Protein AF-A0A817KLZ3-F1 (afdb_monomer)

Solvent-accessible surface area (backbone atoms only — not comparable to full-atom values): 18890 Å² total; per-residue (Å²): 121,74,71,63,57,56,55,53,55,51,52,54,53,52,57,59,61,71,66,66,71,79,71,68,64,66,63,50,56,53,53,50,53,49,49,66,61,46,49,59,57,51,50,49,52,52,48,48,54,54,50,52,52,49,50,52,51,51,53,51,54,47,51,54,50,50,53,50,49,53,51,50,52,53,42,48,52,49,48,49,55,48,52,51,54,46,48,53,51,72,66,37,94,82,58,49,69,81,41,57,79,68,48,51,64,49,39,56,49,51,38,58,43,31,64,69,42,54,38,70,60,37,47,51,52,51,50,51,39,41,75,73,48,30,62,41,90,87,54,63,73,72,53,41,60,74,63,83,88,41,54,66,73,76,50,69,83,70,80,86,78,81,54,69,48,72,57,95,90,37,83,43,68,51,68,70,62,44,54,53,50,53,51,47,44,42,45,66,64,40,48,49,50,52,52,50,47,50,51,51,49,48,50,50,52,51,52,52,54,52,52,61,70,68,61,70,80,79,82,73,54,78,67,60,60,53,54,55,52,52,55,52,45,52,51,51,40,53,51,50,44,50,51,51,48,52,68,25,45,49,60,33,45,50,50,54,50,49,54,56,49,41,65,72,74,44,88,78,71,53,73,69,56,54,52,51,52,53,52,52,51,52,53,28,50,50,39,43,57,50,52,79,55,38,58,60,55,49,36,52,72,70,27,67,64,55,40,49,52,50,52,49,50,54,50,48,54,52,53,55,56,54,54,52,55,55,54,53,54,61,56,59,77,73,108

Sequence (335 aa):
MSNAIITDIATEVASSLAAIKPSKLVRRTVWIKLILAVVPSIAFGVFTVVFTLQQNAFAAVAREQDQYQASEQRKQAIFDNCIDVISEILLSPNFNRSNVDHLQPIQVKVITALRRLDSPHKRDIIFYLYANKLIRGDFPLEFRLDLRGADLSEVEFMKSIIFIRINNGQCKQFGLYYILYYTYMLVFVCLIPLILMSIFGYLTYYNMRKLHMRIQPRDLDRNKRNIRKRDQELLRMVLGDVFVNLL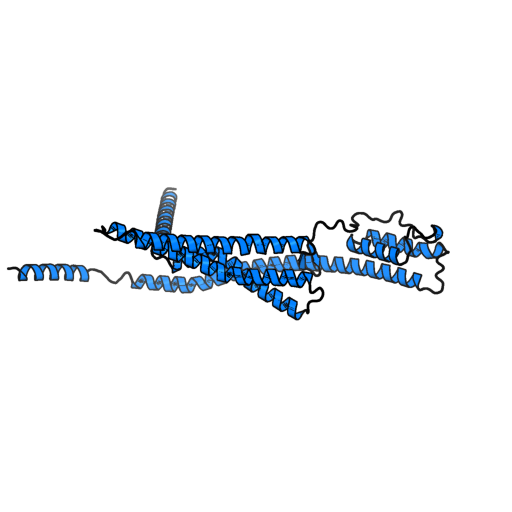TLFPYSFVILETAITTYISMNKSIDHIRIENFITVITSFLYLSNFAAPFYIFFTISKSFRKDFIEFIQHIRHALTTVNEGTIATQTRR

Nearest PDB structures (foldseek):
  7ajf-assembly1_a  TM=3.502E-01  e=5.053E+00  Bos taurus

Mean predicted aligned error: 13.98 Å

Structure (mmCIF, N/CA/C/O backbone):
data_AF-A0A817KLZ3-F1
#
_entry.id   AF-A0A817KLZ3-F1
#
loop_
_atom_site.group_PDB
_atom_site.id
_atom_site.type_symbol
_atom_site.label_atom_id
_atom_site.label_alt_id
_atom_site.label_comp_id
_atom_site.label_asym_id
_atom_site.label_entity_id
_atom_site.label_seq_id
_atom_site.pdbx_PDB_ins_code
_atom_site.Cartn_x
_atom_site.Cartn_y
_atom_site.Cartn_z
_atom_site.occupancy
_atom_site.B_iso_or_equiv
_atom_site.auth_seq_id
_atom_site.auth_comp_id
_atom_site.auth_asym_id
_atom_site.auth_atom_id
_atom_site.pdbx_PDB_model_num
ATOM 1 N N . MET A 1 1 ? -35.044 -10.218 76.944 1.00 53.06 1 MET A N 1
ATOM 2 C CA . MET A 1 1 ? -35.702 -10.824 75.763 1.00 53.06 1 MET A CA 1
ATOM 3 C C . MET A 1 1 ? -35.054 -10.465 74.421 1.00 53.06 1 MET A C 1
ATOM 5 O O . MET A 1 1 ? -35.087 -11.308 73.543 1.00 53.06 1 MET A O 1
ATOM 9 N N . SER A 1 2 ? -34.398 -9.305 74.251 1.00 50.84 2 SER A N 1
ATOM 10 C CA . SER A 1 2 ? -33.771 -8.924 72.963 1.00 50.84 2 SER A CA 1
ATOM 11 C C . SER A 1 2 ? -32.526 -9.750 72.569 1.00 50.84 2 SER A C 1
ATOM 13 O O . SER A 1 2 ? -32.316 -10.043 71.397 1.00 50.84 2 SER A O 1
ATOM 15 N N . ASN A 1 3 ? -31.728 -10.211 73.540 1.00 51.16 3 ASN A N 1
ATOM 16 C CA . ASN A 1 3 ? -30.473 -10.922 73.242 1.00 51.16 3 ASN A CA 1
ATOM 17 C C . ASN A 1 3 ? -30.663 -12.371 72.760 1.00 51.16 3 ASN A C 1
ATOM 19 O O . ASN A 1 3 ? -29.757 -12.906 72.135 1.00 51.16 3 ASN A O 1
ATOM 23 N N . ALA A 1 4 ? -31.825 -12.985 73.007 1.00 59.25 4 ALA A N 1
ATOM 24 C CA . ALA A 1 4 ? -32.096 -14.367 72.600 1.00 59.25 4 ALA A CA 1
ATOM 25 C C . ALA A 1 4 ? -32.451 -14.486 71.106 1.00 59.25 4 ALA A C 1
ATOM 27 O O . ALA A 1 4 ? -32.129 -15.483 70.470 1.00 59.25 4 ALA A O 1
ATOM 28 N N . ILE A 1 5 ? -33.057 -13.445 70.525 1.00 66.50 5 ILE A N 1
ATOM 29 C CA . ILE A 1 5 ? -33.449 -13.424 69.105 1.00 66.50 5 ILE A CA 1
ATOM 30 C C . ILE A 1 5 ? -32.222 -13.188 68.207 1.00 66.50 5 ILE A C 1
ATOM 32 O O . ILE A 1 5 ? -32.124 -13.743 67.117 1.00 66.50 5 ILE A O 1
ATOM 36 N N . ILE A 1 6 ? -31.241 -12.412 68.680 1.00 65.56 6 ILE A N 1
ATOM 37 C CA . ILE A 1 6 ? -30.006 -12.142 67.926 1.00 65.56 6 ILE A CA 1
ATOM 38 C C . ILE A 1 6 ? -29.116 -13.391 67.862 1.00 65.56 6 ILE A C 1
ATOM 40 O O . ILE A 1 6 ? -28.491 -13.642 66.832 1.00 65.56 6 ILE A O 1
ATOM 44 N N . THR A 1 7 ? -29.081 -14.197 68.928 1.00 72.62 7 THR A N 1
ATOM 45 C CA . THR A 1 7 ? -28.315 -15.449 68.933 1.00 72.62 7 THR A CA 1
ATOM 46 C C . THR A 1 7 ? -28.897 -16.499 67.993 1.00 72.62 7 THR A C 1
ATOM 48 O O . THR A 1 7 ? -28.119 -17.215 67.374 1.00 72.62 7 THR A O 1
ATOM 51 N N . ASP A 1 8 ? -30.221 -16.539 67.826 1.00 74.38 8 ASP A N 1
ATOM 52 C CA . ASP A 1 8 ? -30.897 -17.538 66.986 1.00 74.38 8 ASP A CA 1
ATOM 53 C C . ASP A 1 8 ? -30.772 -17.222 65.482 1.00 74.38 8 ASP A C 1
ATOM 55 O O . ASP A 1 8 ? -30.526 -18.095 64.653 1.00 74.38 8 ASP A O 1
ATOM 59 N N . ILE A 1 9 ? -30.804 -15.935 65.117 1.00 72.31 9 ILE A N 1
ATOM 60 C CA . ILE A 1 9 ? -30.558 -15.509 63.729 1.00 72.31 9 ILE A CA 1
ATOM 61 C C . ILE A 1 9 ? -29.081 -15.719 63.348 1.00 72.31 9 ILE A C 1
ATOM 63 O O . ILE A 1 9 ? -28.766 -16.075 62.210 1.00 72.31 9 ILE A O 1
ATOM 67 N N . ALA A 1 10 ? -28.150 -15.528 64.289 1.00 72.69 10 ALA A N 1
ATOM 68 C CA . ALA A 1 10 ? -26.725 -15.732 64.037 1.00 72.69 10 ALA A CA 1
ATOM 69 C C . ALA A 1 10 ? -26.371 -17.214 63.815 1.00 72.69 10 ALA A C 1
ATOM 71 O O . ALA A 1 10 ? -25.539 -17.520 62.955 1.00 72.69 10 ALA A O 1
ATOM 72 N N . THR A 1 11 ? -27.008 -18.137 64.540 1.00 75.81 11 THR A N 1
ATOM 73 C CA . THR A 1 11 ? -26.807 -19.586 64.371 1.00 75.81 11 THR A CA 1
ATOM 74 C C . THR A 1 11 ? -27.425 -20.099 63.071 1.00 75.81 11 THR A C 1
ATOM 76 O O . THR A 1 11 ? -26.794 -20.899 62.373 1.00 75.81 11 THR A O 1
ATOM 79 N N . GLU A 1 12 ? -28.587 -19.583 62.667 1.00 75.88 12 GLU A N 1
ATOM 80 C CA . GLU A 1 12 ? -29.237 -19.970 61.410 1.00 75.88 12 GLU A CA 1
ATOM 81 C C . GLU A 1 12 ? -28.448 -19.483 60.178 1.00 75.88 12 GLU A C 1
ATOM 83 O O . GLU A 1 12 ? -28.205 -20.251 59.239 1.00 75.88 12 GLU A O 1
ATOM 88 N N . VAL A 1 13 ? -27.903 -18.260 60.220 1.00 70.81 13 VAL A N 1
ATOM 89 C CA . VAL A 1 13 ? -27.030 -17.725 59.158 1.00 70.81 13 VAL A CA 1
ATOM 90 C C . VAL A 1 13 ? -25.678 -18.452 59.106 1.00 70.81 13 VAL A C 1
ATOM 92 O O . VAL A 1 13 ? -25.182 -18.744 58.014 1.00 70.81 13 VAL A O 1
ATOM 95 N N . ALA A 1 14 ? -25.096 -18.815 60.255 1.00 71.88 14 ALA A N 1
ATOM 96 C CA . ALA A 1 14 ? -23.853 -19.590 60.302 1.00 71.88 14 ALA A CA 1
ATOM 97 C C . ALA A 1 14 ? -24.030 -21.012 59.735 1.00 71.88 14 ALA A C 1
ATOM 99 O O . ALA A 1 14 ? -23.170 -21.488 58.989 1.00 71.88 14 ALA A O 1
ATOM 100 N N . SER A 1 15 ? -25.169 -21.661 60.009 1.00 69.12 15 SER A N 1
ATOM 101 C CA . SER A 1 15 ? -25.493 -22.980 59.445 1.00 69.12 15 SER A CA 1
ATOM 102 C C . SER A 1 15 ? -25.722 -22.929 57.925 1.00 69.12 15 SER A C 1
ATOM 104 O O . SER A 1 15 ? -25.291 -23.824 57.195 1.00 69.12 15 SER A O 1
ATOM 106 N N . SER A 1 16 ? -26.288 -21.823 57.428 1.00 62.81 16 SER A N 1
ATOM 107 C CA . SER A 1 16 ? -26.545 -21.583 56.003 1.00 62.81 16 SER A CA 1
ATOM 108 C C . SER A 1 16 ? -25.260 -21.313 55.205 1.00 62.81 16 SER A C 1
ATOM 110 O O . SER A 1 16 ? -25.123 -21.755 54.063 1.00 62.81 16 SER A O 1
ATOM 112 N N . LEU A 1 17 ? -24.283 -20.624 55.806 1.00 56.06 17 LEU A N 1
ATOM 113 C CA . LEU A 1 17 ? -22.979 -20.343 55.189 1.00 56.06 17 LEU A CA 1
ATOM 114 C C . LEU A 1 17 ? -22.046 -21.565 55.178 1.00 56.06 17 LEU A C 1
ATOM 116 O O . LEU A 1 17 ? -21.258 -21.718 54.243 1.00 56.06 17 LEU A O 1
ATOM 120 N N . ALA A 1 18 ? -22.172 -22.475 56.149 1.00 59.59 18 ALA A N 1
ATOM 121 C CA . ALA A 1 18 ? -21.402 -23.722 56.195 1.00 59.59 18 ALA A CA 1
ATOM 122 C C . ALA A 1 18 ? -21.844 -24.764 55.140 1.00 59.59 18 ALA A C 1
ATOM 124 O O . ALA A 1 18 ? -21.082 -25.675 54.811 1.00 59.59 18 ALA A O 1
ATOM 125 N N . ALA A 1 19 ? -23.041 -24.618 54.555 1.00 51.72 19 ALA A N 1
ATOM 126 C CA . ALA A 1 19 ? -23.577 -25.525 53.535 1.00 51.72 19 ALA A CA 1
ATOM 127 C C . ALA A 1 19 ? -23.110 -25.216 52.092 1.00 51.72 19 ALA A C 1
ATOM 129 O O . ALA A 1 19 ? -23.395 -25.982 51.163 1.00 51.72 19 ALA A O 1
ATOM 130 N N . ILE A 1 20 ? -22.353 -24.132 51.867 1.00 49.56 20 ILE A N 1
ATOM 131 C CA . ILE A 1 20 ? -21.823 -23.786 50.538 1.00 49.56 20 ILE A CA 1
ATOM 132 C C . ILE A 1 20 ? -20.585 -24.649 50.246 1.00 49.56 20 ILE A C 1
ATOM 134 O O . ILE A 1 20 ? -19.439 -24.279 50.483 1.00 49.56 20 ILE A O 1
ATOM 138 N N . LYS A 1 21 ? -20.843 -25.851 49.719 1.00 45.56 21 LYS A N 1
ATOM 139 C CA . LYS A 1 21 ? -19.863 -26.898 49.386 1.00 45.56 21 LYS A CA 1
ATOM 140 C C . LYS A 1 21 ? -18.761 -26.366 48.431 1.00 45.56 21 LYS A C 1
ATOM 142 O O . LYS A 1 21 ? -19.050 -26.151 47.249 1.00 45.56 21 LYS A O 1
ATOM 147 N N . PRO A 1 22 ? -17.478 -26.258 48.841 1.00 50.09 22 PRO A N 1
ATOM 148 C CA . PRO A 1 22 ? -16.383 -25.684 48.032 1.00 50.09 22 PRO A CA 1
ATOM 149 C C . PRO A 1 22 ? -15.864 -26.604 46.900 1.00 50.09 22 PRO A C 1
ATOM 151 O O . PRO A 1 22 ? -14.750 -26.454 46.403 1.00 50.09 22 PRO A O 1
ATOM 154 N N . SER A 1 23 ? -16.666 -27.569 46.444 1.00 47.16 23 SER A N 1
ATOM 155 C CA . SER A 1 23 ? -16.213 -28.671 45.578 1.00 47.16 23 SER A CA 1
ATOM 156 C C . SER A 1 23 ? -16.269 -28.388 44.067 1.00 47.16 23 SER A C 1
ATOM 158 O O . SER A 1 23 ? -15.651 -29.113 43.289 1.00 47.16 23 SER A O 1
ATOM 160 N N . LYS A 1 24 ? -16.946 -27.319 43.613 1.00 48.16 24 LYS A N 1
ATOM 161 C CA . LYS A 1 24 ? -17.035 -26.977 42.173 1.00 48.16 24 LYS A CA 1
ATOM 162 C C . LYS A 1 24 ? -15.962 -25.992 41.681 1.00 48.16 24 LYS A C 1
ATOM 164 O O . LYS A 1 24 ? -15.776 -25.878 40.470 1.00 48.16 24 LYS A O 1
ATOM 169 N N . LEU A 1 25 ? -15.230 -25.322 42.581 1.00 46.91 25 LEU A N 1
ATOM 170 C CA . LEU A 1 25 ? -14.179 -24.360 42.204 1.00 46.91 25 LEU A CA 1
ATOM 171 C C . LEU A 1 25 ? -12.888 -25.057 41.738 1.00 46.91 25 LEU A C 1
ATOM 173 O O . LEU A 1 25 ? -12.275 -24.632 40.761 1.00 46.91 25 LEU A O 1
ATOM 177 N N . VAL A 1 26 ? -12.518 -26.171 42.378 1.00 50.38 26 VAL A N 1
ATOM 178 C CA . VAL A 1 26 ? -11.255 -26.884 42.102 1.00 50.38 26 VAL A CA 1
ATOM 179 C C . VAL A 1 26 ? -11.306 -27.680 40.790 1.00 50.38 26 VAL A C 1
ATOM 181 O O . VAL A 1 26 ? -10.301 -27.814 40.100 1.00 50.38 26 VAL A O 1
ATOM 184 N N . ARG A 1 27 ? -12.490 -28.144 40.362 1.00 47.47 27 ARG A N 1
ATOM 185 C CA . ARG A 1 27 ? -12.648 -28.865 39.083 1.00 47.47 27 ARG A CA 1
ATOM 186 C C . ARG A 1 27 ? -12.555 -27.934 37.858 1.00 47.47 27 ARG A C 1
ATOM 188 O O . ARG A 1 27 ? -12.219 -28.396 36.772 1.00 47.47 27 ARG A O 1
ATOM 195 N N . ARG A 1 28 ? -12.806 -26.623 38.009 1.00 49.50 28 ARG A N 1
ATOM 196 C CA . ARG A 1 28 ? -12.772 -25.641 36.902 1.00 49.50 28 ARG A CA 1
ATOM 197 C C . ARG A 1 28 ? -11.372 -25.100 36.605 1.00 49.50 28 ARG A C 1
ATOM 199 O O . ARG A 1 28 ? -11.067 -24.845 35.444 1.00 49.50 28 ARG A O 1
ATOM 206 N N . THR A 1 29 ? -10.500 -24.996 37.607 1.00 52.50 29 THR A N 1
ATOM 207 C CA . THR A 1 29 ? -9.082 -24.646 37.401 1.00 52.50 29 THR A CA 1
ATOM 208 C C . THR A 1 29 ? -8.324 -25.730 36.636 1.00 52.50 29 THR A C 1
ATOM 210 O O . THR A 1 29 ? -7.418 -25.401 35.875 1.00 52.50 29 THR A O 1
ATOM 213 N N . VAL A 1 30 ? -8.732 -26.999 36.754 1.00 61.91 30 VAL A N 1
ATOM 214 C CA . VAL A 1 30 ? -8.153 -28.110 35.978 1.00 61.91 30 VAL A CA 1
ATOM 215 C C . VAL A 1 30 ? -8.481 -27.986 34.486 1.00 61.91 30 VAL A C 1
ATOM 217 O O . VAL A 1 30 ? -7.575 -28.088 33.668 1.00 61.91 30 VAL A O 1
ATOM 220 N N . TRP A 1 31 ? -9.727 -27.670 34.113 1.00 58.41 31 TRP A N 1
ATOM 221 C CA . TRP A 1 31 ? -10.091 -27.467 32.701 1.00 58.41 31 TRP A CA 1
ATOM 222 C C . TRP A 1 31 ? -9.480 -26.202 32.100 1.00 58.41 31 TRP A C 1
ATOM 224 O O . TRP A 1 31 ? -9.108 -26.210 30.933 1.00 58.41 31 TRP A O 1
ATOM 234 N N . ILE A 1 32 ? -9.309 -25.139 32.892 1.00 61.22 32 ILE A N 1
ATOM 235 C CA . ILE A 1 32 ? -8.590 -23.941 32.440 1.00 61.22 32 ILE A CA 1
ATOM 236 C C . ILE A 1 32 ? -7.122 -24.276 32.172 1.00 61.22 32 ILE A C 1
ATOM 238 O O . ILE A 1 32 ? -6.615 -23.899 31.124 1.00 61.22 32 ILE A O 1
ATOM 242 N N . LYS A 1 33 ? -6.457 -25.036 33.054 1.00 65.38 33 LYS A N 1
ATOM 243 C CA . LYS A 1 33 ? -5.090 -25.525 32.807 1.00 65.38 33 LYS A CA 1
ATOM 244 C C . LYS A 1 33 ? -5.016 -26.426 31.570 1.00 65.38 33 LYS A C 1
ATOM 246 O O . LYS A 1 33 ? -4.062 -26.318 30.811 1.00 65.38 33 LYS A O 1
ATOM 251 N N . LEU A 1 34 ? -6.031 -27.262 31.340 1.00 71.62 34 LEU A N 1
ATOM 252 C CA . LEU A 1 34 ? -6.090 -28.160 30.185 1.00 71.62 34 LEU A CA 1
ATOM 253 C C . LEU A 1 34 ? -6.284 -27.386 28.871 1.00 71.62 34 LEU A C 1
ATOM 255 O O . LEU A 1 34 ? -5.562 -27.622 27.911 1.00 71.62 34 LEU A O 1
ATOM 259 N N . ILE A 1 35 ? -7.172 -26.389 28.844 1.00 63.78 35 ILE A N 1
ATOM 260 C CA . ILE A 1 35 ? -7.353 -25.504 27.682 1.00 63.78 35 ILE A CA 1
ATOM 261 C C . ILE A 1 35 ? -6.094 -24.658 27.454 1.00 63.78 35 ILE A C 1
ATOM 263 O O . ILE A 1 35 ? -5.637 -24.547 26.322 1.00 63.78 35 ILE A O 1
ATOM 267 N N . LEU A 1 36 ? -5.483 -24.118 28.513 1.00 71.75 36 LEU A N 1
ATOM 268 C CA . LEU A 1 36 ? -4.258 -23.321 28.408 1.00 71.75 36 LEU A CA 1
ATOM 269 C C . LEU A 1 36 ? -3.061 -24.145 27.897 1.00 71.75 36 LEU A C 1
ATOM 271 O O . LEU A 1 36 ? -2.178 -23.582 27.262 1.00 71.75 36 LEU A O 1
ATOM 275 N N . ALA A 1 37 ? -3.040 -25.462 28.130 1.00 73.44 37 ALA A N 1
ATOM 276 C CA . ALA A 1 37 ? -2.027 -26.370 27.588 1.00 73.44 37 ALA A CA 1
ATOM 277 C C . ALA A 1 37 ? -2.315 -26.800 26.135 1.00 73.44 37 ALA A C 1
ATOM 279 O O . ALA A 1 37 ? -1.393 -26.991 25.343 1.00 73.44 37 ALA A O 1
ATOM 280 N N . VAL A 1 38 ? -3.591 -26.930 25.761 1.00 75.38 38 VAL A N 1
ATOM 281 C CA . VAL A 1 38 ? -4.011 -27.397 24.428 1.00 75.38 38 VAL A CA 1
ATOM 282 C C . VAL A 1 38 ? -4.019 -26.266 23.392 1.00 75.38 38 VAL A C 1
ATOM 284 O O . VAL A 1 38 ? -3.660 -26.489 22.236 1.00 75.38 38 VAL A O 1
ATOM 287 N N . VAL A 1 39 ? -4.369 -25.039 23.791 1.00 71.75 39 VAL A N 1
ATOM 288 C CA . VAL A 1 39 ? -4.458 -23.878 22.888 1.00 71.75 39 VAL A CA 1
ATOM 289 C C . VAL A 1 39 ? -3.133 -23.567 22.178 1.00 71.75 39 VAL A C 1
ATOM 291 O O . VAL A 1 39 ? -3.181 -23.395 20.962 1.00 71.75 39 VAL A O 1
ATOM 294 N N . PRO A 1 40 ? -1.956 -23.556 22.838 1.00 70.69 40 PRO A N 1
ATOM 295 C CA . PRO A 1 40 ? -0.684 -23.344 22.148 1.00 70.69 40 PRO A CA 1
ATOM 296 C C . PRO A 1 40 ? -0.399 -24.412 21.090 1.00 70.69 40 PRO A C 1
ATOM 298 O O . PRO A 1 40 ? 0.068 -24.080 20.009 1.00 70.69 40 PRO A O 1
ATOM 301 N N . SER A 1 41 ? -0.737 -25.676 21.363 1.00 73.88 41 SER A N 1
ATOM 302 C CA . SER A 1 41 ? -0.494 -26.790 20.434 1.00 73.88 41 SER A CA 1
ATOM 303 C C . SER A 1 41 ? -1.403 -26.720 19.203 1.00 73.88 41 SER A C 1
ATOM 305 O O . SER A 1 41 ? -0.944 -26.917 18.080 1.00 73.88 41 SER A O 1
ATOM 307 N N . ILE A 1 42 ? -2.682 -26.373 19.390 1.00 73.38 42 ILE A N 1
ATOM 308 C CA . ILE A 1 42 ? -3.613 -26.148 18.274 1.00 73.38 42 ILE A CA 1
ATOM 309 C C . ILE A 1 42 ? -3.219 -24.893 17.490 1.00 73.38 42 ILE A C 1
ATOM 311 O O . ILE A 1 42 ? -3.226 -24.921 16.263 1.00 73.38 42 ILE A O 1
ATOM 315 N N . ALA A 1 43 ? -2.836 -23.811 18.174 1.00 69.38 43 ALA A N 1
ATOM 316 C CA . ALA A 1 43 ? -2.367 -22.589 17.527 1.00 69.38 43 ALA A CA 1
ATOM 317 C C . ALA A 1 43 ? -1.111 -22.849 16.687 1.00 69.38 43 ALA A C 1
ATOM 319 O O . ALA A 1 43 ? -1.049 -22.382 15.554 1.00 69.38 43 ALA A O 1
ATOM 320 N N . PHE A 1 44 ? -0.164 -23.650 17.188 1.00 75.44 44 PHE A N 1
ATOM 321 C CA . PHE A 1 44 ? 0.991 -24.100 16.412 1.00 75.44 44 PHE A CA 1
ATOM 322 C C . PHE A 1 44 ? 0.573 -24.935 15.202 1.00 75.44 44 PHE A C 1
ATOM 324 O O . PHE A 1 44 ? 1.041 -24.657 14.107 1.00 75.44 44 PHE A O 1
ATOM 331 N N . GLY A 1 45 ? -0.347 -25.893 15.353 1.00 83.50 45 GLY A N 1
ATOM 332 C CA . GLY A 1 45 ? -0.830 -26.702 14.229 1.00 83.50 45 GLY A CA 1
ATOM 333 C C . GLY A 1 45 ? -1.510 -25.870 13.136 1.00 83.50 45 GLY A C 1
ATOM 334 O O . GLY A 1 45 ? -1.185 -26.009 11.958 1.00 83.50 45 GLY A O 1
ATOM 335 N N . VAL A 1 46 ? -2.406 -24.955 13.519 1.00 73.88 46 VAL A N 1
ATOM 336 C CA . VAL A 1 46 ? -3.075 -24.036 12.581 1.00 73.88 46 VAL A CA 1
ATOM 337 C C . VAL A 1 46 ? -2.062 -23.094 11.937 1.00 73.88 46 VAL A C 1
ATOM 339 O O . VAL A 1 46 ? -2.099 -22.908 10.723 1.00 73.88 46 VAL A O 1
ATOM 342 N N . PHE A 1 47 ? -1.129 -22.545 12.718 1.00 81.19 47 PHE A N 1
ATOM 343 C CA . PHE A 1 47 ? -0.058 -21.702 12.198 1.00 81.19 47 PHE A CA 1
ATOM 344 C C . PHE A 1 47 ? 0.802 -22.459 11.187 1.00 81.19 47 PHE A C 1
ATOM 346 O O . PHE A 1 47 ? 1.038 -21.931 10.110 1.00 81.19 47 PHE A O 1
ATOM 353 N N . THR A 1 48 ? 1.207 -23.700 11.472 1.00 83.69 48 THR A N 1
ATOM 354 C CA . THR A 1 48 ? 1.984 -24.523 10.540 1.00 83.69 48 THR A CA 1
ATOM 355 C C . THR A 1 48 ? 1.211 -24.777 9.252 1.00 83.69 48 THR A C 1
ATOM 357 O O . THR A 1 48 ? 1.766 -24.558 8.185 1.00 83.69 48 THR A O 1
ATOM 360 N N . VAL A 1 49 ? -0.070 -25.155 9.313 1.00 83.50 49 VAL A N 1
ATOM 361 C CA . VAL A 1 49 ? -0.879 -25.382 8.100 1.00 83.50 49 VAL A CA 1
ATOM 362 C C . VAL A 1 49 ? -1.026 -24.098 7.278 1.00 83.50 49 VAL A C 1
ATOM 364 O O . VAL A 1 49 ? -0.806 -24.122 6.068 1.00 83.50 49 VAL A O 1
ATOM 367 N N . VAL A 1 50 ? -1.348 -22.967 7.914 1.00 70.69 50 VAL A N 1
ATOM 368 C CA . VAL A 1 50 ? -1.465 -21.665 7.232 1.00 70.69 50 VAL A CA 1
ATOM 369 C C . VAL A 1 50 ? -0.124 -21.241 6.638 1.00 70.69 50 VAL A C 1
ATOM 371 O O . VAL A 1 50 ? -0.073 -20.816 5.487 1.00 70.69 50 VAL A O 1
ATOM 374 N N . PHE A 1 51 ? 0.964 -21.404 7.386 1.00 82.56 51 PHE A N 1
ATOM 375 C CA . PHE A 1 51 ? 2.313 -21.087 6.938 1.00 82.56 51 PHE A CA 1
ATOM 376 C C . PHE A 1 51 ? 2.741 -21.973 5.762 1.00 82.56 51 PHE A C 1
ATOM 378 O O . PHE A 1 51 ? 3.283 -21.461 4.790 1.00 82.56 51 PHE A O 1
ATOM 385 N N . THR A 1 52 ? 2.435 -23.273 5.781 1.00 85.31 52 THR A N 1
ATOM 386 C CA . THR A 1 52 ? 2.698 -24.187 4.657 1.00 85.31 52 THR A CA 1
ATOM 387 C C . THR A 1 52 ? 1.872 -23.817 3.422 1.00 85.31 52 THR A C 1
ATOM 389 O O . THR A 1 52 ? 2.400 -23.813 2.311 1.00 85.31 52 THR A O 1
ATOM 392 N N . LEU A 1 53 ? 0.598 -23.443 3.587 1.00 70.12 53 LEU A N 1
ATOM 393 C CA . LEU A 1 53 ? -0.227 -22.953 2.477 1.00 70.12 53 LEU A CA 1
ATOM 394 C C . LEU A 1 53 ? 0.323 -21.641 1.899 1.00 70.12 53 LEU A C 1
ATOM 396 O O . LEU A 1 53 ? 0.389 -21.491 0.679 1.00 70.12 53 LEU A O 1
ATOM 400 N N . GLN A 1 54 ? 0.775 -20.722 2.756 1.00 69.38 54 GLN A N 1
ATOM 401 C CA . GLN A 1 54 ? 1.428 -19.486 2.326 1.00 69.38 54 GLN A CA 1
ATOM 402 C C . GLN A 1 54 ? 2.751 -19.763 1.609 1.00 69.38 54 GLN A C 1
ATOM 404 O O . GLN A 1 54 ? 2.989 -19.182 0.557 1.00 69.38 54 GLN A O 1
ATOM 409 N N . GLN A 1 55 ? 3.587 -20.675 2.112 1.00 74.88 55 GLN A N 1
ATOM 410 C CA . GLN A 1 55 ? 4.830 -21.072 1.445 1.00 74.88 55 GLN A CA 1
ATOM 411 C C . GLN A 1 55 ? 4.573 -21.659 0.055 1.00 74.88 55 GLN A C 1
ATOM 413 O O . GLN A 1 55 ? 5.288 -21.316 -0.884 1.00 74.88 55 GLN A O 1
ATOM 418 N N . ASN A 1 56 ? 3.533 -22.480 -0.104 1.00 81.25 56 ASN A N 1
ATOM 419 C CA . ASN A 1 56 ? 3.153 -23.016 -1.411 1.00 81.25 56 ASN A CA 1
ATOM 420 C C . ASN A 1 56 ? 2.688 -21.910 -2.370 1.00 81.25 56 ASN A C 1
ATOM 422 O O . ASN A 1 56 ? 3.067 -21.923 -3.541 1.00 81.25 56 ASN A O 1
ATOM 426 N N . ALA A 1 57 ? 1.923 -20.931 -1.877 1.00 74.62 57 ALA A N 1
ATOM 427 C CA . ALA A 1 57 ? 1.525 -19.769 -2.669 1.00 74.62 57 ALA A CA 1
ATOM 428 C C . ALA A 1 57 ? 2.738 -18.910 -3.072 1.00 74.62 57 ALA A C 1
ATOM 430 O O . ALA A 1 57 ? 2.875 -18.552 -4.239 1.00 74.62 57 ALA A O 1
ATOM 431 N N . PHE A 1 58 ? 3.666 -18.648 -2.146 1.00 78.19 58 PHE A N 1
ATOM 432 C CA . PHE A 1 58 ? 4.905 -17.925 -2.443 1.00 78.19 58 PHE A CA 1
ATOM 433 C C . PHE A 1 58 ? 5.789 -18.671 -3.443 1.00 78.19 58 PHE A C 1
ATOM 435 O O . PHE A 1 58 ? 6.352 -18.040 -4.329 1.00 78.19 58 PHE A O 1
ATOM 442 N N . ALA A 1 59 ? 5.885 -19.999 -3.351 1.00 82.44 59 ALA A N 1
ATOM 443 C CA . ALA A 1 59 ? 6.641 -20.800 -4.308 1.00 82.44 59 ALA A CA 1
ATOM 444 C C . ALA A 1 59 ? 6.025 -20.756 -5.717 1.00 82.44 59 ALA A C 1
ATOM 446 O O . ALA A 1 59 ? 6.763 -20.732 -6.700 1.00 82.44 59 ALA A O 1
ATOM 447 N N . ALA A 1 60 ? 4.693 -20.726 -5.832 1.00 83.06 60 ALA A N 1
ATOM 448 C CA . ALA A 1 60 ? 4.017 -20.563 -7.119 1.00 83.06 60 ALA A CA 1
ATOM 449 C C . ALA A 1 60 ? 4.301 -19.182 -7.731 1.00 83.06 60 ALA A C 1
ATOM 451 O O . ALA A 1 60 ? 4.751 -19.106 -8.872 1.00 83.06 60 ALA A O 1
ATOM 452 N N . VAL A 1 61 ? 4.147 -18.112 -6.941 1.00 80.69 61 VAL A N 1
ATOM 453 C CA . VAL A 1 61 ? 4.455 -16.736 -7.371 1.00 80.69 61 VAL A CA 1
ATOM 454 C C . VAL A 1 61 ? 5.934 -16.582 -7.736 1.00 80.69 61 VAL A C 1
ATOM 456 O O . VAL A 1 61 ? 6.252 -15.944 -8.733 1.00 80.69 61 VAL A O 1
ATOM 459 N N . ALA A 1 62 ? 6.845 -17.205 -6.983 1.00 80.31 62 ALA A N 1
ATOM 460 C CA . ALA A 1 62 ? 8.274 -17.183 -7.285 1.00 80.31 62 ALA A CA 1
ATOM 461 C C . ALA A 1 62 ? 8.584 -17.838 -8.639 1.00 80.31 62 ALA A C 1
ATOM 463 O O . ALA A 1 62 ? 9.332 -17.268 -9.421 1.00 80.31 62 ALA A O 1
ATOM 464 N N . ARG A 1 63 ? 7.959 -18.979 -8.969 1.00 87.19 63 ARG A N 1
ATOM 465 C CA . ARG A 1 63 ? 8.143 -19.626 -10.282 1.00 87.19 63 ARG A CA 1
ATOM 466 C C . ARG A 1 63 ? 7.621 -18.770 -11.429 1.00 87.19 63 ARG A C 1
ATOM 468 O O . ARG A 1 63 ? 8.269 -18.700 -12.469 1.00 87.19 63 ARG A O 1
ATOM 475 N N . GLU A 1 64 ? 6.462 -18.138 -11.257 1.00 86.19 64 GLU A N 1
ATOM 476 C CA . GLU A 1 64 ? 5.933 -17.202 -12.256 1.00 86.19 64 GLU A CA 1
ATOM 477 C C . GLU A 1 64 ? 6.866 -16.001 -12.427 1.00 86.19 64 GLU A C 1
ATOM 479 O O . GLU A 1 64 ? 7.145 -15.585 -13.550 1.00 86.19 64 GLU A O 1
ATOM 484 N N . GLN A 1 65 ? 7.414 -15.487 -11.325 1.00 84.44 65 GLN A N 1
ATOM 485 C CA . GLN A 1 65 ? 8.376 -14.395 -11.352 1.00 84.44 65 GLN A CA 1
ATOM 486 C C . GLN A 1 65 ? 9.700 -14.802 -12.012 1.00 84.44 65 GLN A C 1
ATOM 488 O O . GLN A 1 65 ? 10.230 -14.020 -12.796 1.00 84.44 65 GLN A O 1
ATOM 493 N N . ASP A 1 66 ? 10.200 -16.014 -11.778 1.00 86.31 66 ASP A N 1
ATOM 494 C CA . ASP A 1 66 ? 11.400 -16.543 -12.434 1.00 86.31 66 ASP A CA 1
ATOM 495 C C . ASP A 1 66 ? 11.174 -16.732 -13.942 1.00 86.31 66 ASP A C 1
ATOM 497 O O . ASP A 1 66 ? 12.022 -16.364 -14.755 1.00 86.31 66 ASP A O 1
ATOM 501 N N . GLN A 1 67 ? 10.006 -17.250 -14.344 1.00 90.88 67 GLN A N 1
ATOM 502 C CA . GLN A 1 67 ? 9.628 -17.360 -15.758 1.00 90.88 67 GLN A CA 1
ATOM 503 C C . GLN A 1 67 ? 9.524 -15.986 -16.422 1.00 90.88 67 GLN A C 1
ATOM 505 O O . GLN A 1 67 ? 10.018 -15.793 -17.537 1.00 90.88 67 GLN A O 1
ATOM 510 N N . TYR A 1 68 ? 8.920 -15.024 -15.726 1.00 85.75 68 TYR A N 1
ATOM 511 C CA . TYR A 1 68 ? 8.844 -13.643 -16.177 1.00 85.75 68 TYR A CA 1
ATOM 512 C C . TYR A 1 68 ? 10.246 -13.037 -16.323 1.00 85.75 68 TYR A C 1
ATOM 514 O O . TYR A 1 68 ? 10.568 -12.492 -17.375 1.00 85.75 68 TYR A O 1
ATOM 522 N N . GLN A 1 69 ? 11.122 -13.204 -15.328 1.00 85.56 69 GLN A N 1
ATOM 523 C CA . GLN A 1 69 ? 12.502 -12.714 -15.374 1.00 85.56 69 GLN A CA 1
ATOM 524 C C . GLN A 1 69 ? 13.315 -13.353 -16.502 1.00 85.56 69 GLN A C 1
ATOM 526 O O . GLN A 1 69 ? 14.033 -12.641 -17.198 1.00 85.56 69 GLN A O 1
ATOM 531 N N . ALA A 1 70 ? 13.185 -14.660 -16.735 1.00 90.69 70 ALA A N 1
ATOM 532 C CA . ALA A 1 70 ? 13.860 -15.337 -17.840 1.00 90.69 70 ALA A CA 1
ATOM 533 C C . ALA A 1 70 ? 13.374 -14.825 -19.209 1.00 90.69 70 ALA A C 1
ATOM 535 O O . ALA A 1 70 ? 14.171 -14.643 -20.134 1.00 90.69 70 ALA A O 1
ATOM 536 N N . SER A 1 71 ? 12.072 -14.549 -19.340 1.00 90.44 71 SER A N 1
ATOM 537 C CA . SER A 1 71 ? 11.506 -13.905 -20.529 1.00 90.44 71 SER A CA 1
ATOM 538 C C . SER A 1 71 ? 12.061 -12.491 -20.721 1.00 90.44 71 SER A C 1
ATOM 540 O O . SER A 1 71 ? 12.494 -12.154 -21.823 1.00 90.44 71 SER A O 1
ATOM 542 N N . GLU A 1 72 ? 12.109 -11.680 -19.663 1.00 86.69 72 GLU A N 1
ATOM 543 C CA . GLU A 1 72 ? 12.680 -10.329 -19.709 1.00 86.69 72 GLU A CA 1
ATOM 544 C C . GLU A 1 72 ? 14.170 -10.347 -20.063 1.00 86.69 72 GLU A C 1
ATOM 546 O O . GLU A 1 72 ? 14.593 -9.612 -20.948 1.00 86.69 72 GLU A O 1
ATOM 551 N N . GLN A 1 73 ? 14.962 -11.250 -19.478 1.00 91.50 73 GLN A N 1
ATOM 552 C CA . GLN A 1 73 ? 16.373 -11.426 -19.839 1.00 91.50 73 GLN A CA 1
ATOM 553 C C . GLN A 1 73 ? 16.543 -11.810 -21.310 1.00 91.50 73 GLN A C 1
ATOM 555 O O . GLN A 1 73 ? 17.436 -11.305 -21.987 1.00 91.50 73 GLN A O 1
ATOM 560 N N . ARG A 1 74 ? 15.670 -12.676 -21.839 1.00 93.69 74 ARG A N 1
ATOM 561 C CA . ARG A 1 74 ? 15.695 -13.042 -23.259 1.00 93.69 74 ARG A CA 1
ATOM 562 C C . ARG A 1 74 ? 15.383 -11.846 -24.158 1.00 93.69 74 ARG A C 1
ATOM 564 O O . ARG A 1 74 ? 16.033 -11.691 -25.191 1.00 93.69 74 ARG A O 1
ATOM 571 N N . LYS A 1 75 ? 14.405 -11.014 -23.790 1.00 91.88 75 LYS A N 1
ATOM 572 C CA . LYS A 1 75 ? 14.090 -9.775 -24.518 1.00 91.88 75 LYS A CA 1
ATOM 573 C C . LYS A 1 75 ? 15.249 -8.783 -24.443 1.00 91.88 75 LYS A C 1
ATOM 575 O O . LYS A 1 75 ? 15.643 -8.264 -25.482 1.00 91.88 75 LYS A O 1
ATOM 580 N N . GLN A 1 76 ? 15.845 -8.603 -23.265 1.00 91.69 76 GLN A N 1
ATOM 581 C CA . GLN A 1 76 ? 17.015 -7.750 -23.069 1.00 91.69 76 GLN A CA 1
ATOM 582 C C . GLN A 1 76 ? 18.187 -8.214 -23.939 1.00 91.69 76 GLN A C 1
ATOM 584 O O . GLN A 1 76 ? 18.758 -7.412 -24.661 1.00 91.69 76 GLN A O 1
ATOM 589 N N . ALA A 1 77 ? 18.475 -9.517 -23.992 1.00 94.94 77 ALA A N 1
ATOM 590 C CA . ALA A 1 77 ? 19.531 -10.053 -24.850 1.00 94.94 77 ALA A CA 1
ATOM 591 C C . ALA A 1 77 ? 19.263 -9.814 -26.350 1.00 94.94 77 ALA A C 1
ATOM 593 O O . ALA A 1 77 ? 20.195 -9.574 -27.117 1.00 94.94 77 ALA A O 1
ATOM 594 N N . ILE A 1 78 ? 17.998 -9.867 -26.792 1.00 94.31 78 ILE A N 1
ATOM 595 C CA . ILE A 1 78 ? 17.616 -9.508 -28.170 1.00 94.31 78 ILE A CA 1
ATOM 596 C C . ILE A 1 78 ? 17.830 -8.011 -28.416 1.00 94.31 78 ILE A C 1
ATOM 598 O O . ILE A 1 78 ? 18.308 -7.639 -29.489 1.00 94.31 78 ILE A O 1
ATOM 602 N N . PHE A 1 79 ? 17.468 -7.169 -27.446 1.00 95.06 79 PHE A N 1
ATOM 603 C CA . PHE A 1 79 ? 17.675 -5.726 -27.502 1.00 95.06 79 PHE A CA 1
ATOM 604 C C . PHE A 1 79 ? 19.169 -5.384 -27.576 1.00 95.06 79 PHE A C 1
ATOM 606 O O . PHE A 1 79 ? 19.579 -4.741 -28.539 1.00 95.06 79 PHE A O 1
ATOM 613 N N . ASP A 1 80 ? 19.982 -5.890 -26.646 1.00 94.56 80 ASP A N 1
ATOM 614 C CA . ASP A 1 80 ? 21.429 -5.658 -26.586 1.00 94.56 80 ASP A CA 1
ATOM 615 C C . ASP A 1 80 ? 22.102 -6.124 -27.882 1.00 94.56 80 ASP A C 1
ATOM 617 O O . ASP A 1 80 ? 22.789 -5.350 -28.539 1.00 94.56 80 ASP A O 1
ATOM 621 N N . ASN A 1 81 ? 21.785 -7.335 -28.355 1.00 96.44 81 ASN A N 1
ATOM 622 C CA . ASN A 1 81 ? 22.306 -7.840 -29.627 1.00 96.44 81 ASN A CA 1
ATOM 623 C C . ASN A 1 81 ? 21.904 -6.967 -30.829 1.00 96.44 81 ASN A C 1
ATOM 625 O O . ASN A 1 81 ? 22.649 -6.866 -31.803 1.00 96.44 81 ASN A O 1
ATOM 629 N N . CYS A 1 82 ? 20.716 -6.358 -30.801 1.00 96.50 82 CYS A N 1
ATOM 630 C CA . CYS A 1 82 ? 20.295 -5.428 -31.842 1.00 96.50 82 CYS A CA 1
ATOM 631 C C . CYS A 1 82 ? 21.111 -4.131 -31.781 1.00 96.50 82 CYS A C 1
ATOM 633 O O . CYS A 1 82 ? 21.579 -3.672 -32.821 1.00 96.50 82 CYS A O 1
ATOM 635 N N . ILE A 1 83 ? 21.291 -3.554 -30.591 1.00 95.56 83 ILE A N 1
ATOM 636 C CA . ILE A 1 83 ? 22.053 -2.316 -30.391 1.00 95.56 83 ILE A CA 1
ATOM 637 C C . ILE A 1 83 ? 23.532 -2.515 -30.721 1.00 95.56 83 ILE A C 1
ATOM 639 O O . ILE A 1 83 ? 24.104 -1.665 -31.404 1.00 95.56 83 ILE A O 1
ATOM 643 N N . ASP A 1 84 ? 24.129 -3.635 -30.319 1.00 96.62 84 ASP A N 1
ATOM 644 C CA . ASP A 1 84 ? 25.528 -3.964 -30.595 1.00 96.62 84 ASP A CA 1
ATOM 645 C C . ASP A 1 84 ? 25.783 -4.070 -32.097 1.00 96.62 84 ASP A C 1
ATOM 647 O O . ASP A 1 84 ? 26.683 -3.415 -32.609 1.00 96.62 84 ASP A O 1
ATOM 651 N N . VAL A 1 85 ? 24.938 -4.804 -32.833 1.00 95.19 85 VAL A N 1
ATOM 652 C CA . VAL A 1 85 ? 25.074 -4.944 -34.294 1.00 95.19 85 VAL A CA 1
ATOM 653 C C . VAL A 1 85 ? 24.902 -3.601 -35.004 1.00 95.19 85 VAL A C 1
ATOM 655 O O . VAL A 1 85 ? 25.639 -3.300 -35.941 1.00 95.19 85 VAL A O 1
ATOM 658 N N . ILE A 1 86 ? 23.942 -2.774 -34.576 1.00 94.44 86 ILE A N 1
ATOM 659 C CA . ILE A 1 86 ? 23.776 -1.433 -35.153 1.00 94.44 86 ILE A CA 1
ATOM 660 C C . ILE A 1 86 ? 25.021 -0.592 -34.862 1.00 94.44 86 ILE A C 1
ATOM 662 O O . ILE A 1 86 ? 25.541 0.051 -35.768 1.00 94.44 86 ILE A O 1
ATOM 666 N N . SER A 1 87 ? 25.519 -0.624 -33.627 1.00 95.88 87 SER A N 1
ATOM 667 C CA . SER A 1 87 ? 26.695 0.140 -33.209 1.00 95.88 87 SER A CA 1
ATOM 668 C C . SER A 1 87 ? 27.949 -0.301 -33.965 1.00 95.88 87 SER A C 1
ATOM 670 O O . SER A 1 87 ? 28.676 0.547 -34.470 1.00 95.88 87 SER A O 1
ATOM 672 N N . GLU A 1 88 ? 28.176 -1.606 -34.112 1.00 96.75 88 GLU A N 1
ATOM 673 C CA . GLU A 1 88 ? 29.302 -2.181 -34.854 1.00 96.75 88 GLU A CA 1
ATOM 674 C C . GLU A 1 88 ? 29.291 -1.738 -36.322 1.00 96.75 88 GLU A C 1
ATOM 676 O O . GLU A 1 88 ? 30.310 -1.279 -36.840 1.00 96.75 88 GLU A O 1
ATOM 681 N N . ILE A 1 89 ? 28.130 -1.800 -36.984 1.00 94.94 89 ILE A N 1
ATOM 682 C CA . ILE A 1 89 ? 28.003 -1.362 -38.378 1.00 94.94 89 ILE A CA 1
ATOM 683 C C . ILE A 1 89 ? 28.226 0.150 -38.488 1.00 94.94 89 ILE A C 1
ATOM 685 O O . ILE A 1 89 ? 28.948 0.581 -39.381 1.00 94.94 89 ILE A O 1
ATOM 689 N N . LEU A 1 90 ? 27.659 0.954 -37.581 1.00 93.50 90 LEU A N 1
ATOM 690 C CA . LEU A 1 90 ? 27.824 2.413 -37.587 1.00 93.50 90 LEU A CA 1
ATOM 691 C C . LEU A 1 90 ? 29.266 2.860 -37.303 1.00 93.50 90 LEU A C 1
ATOM 693 O O . LEU A 1 90 ? 29.676 3.913 -37.788 1.00 93.50 90 LEU A O 1
ATOM 697 N N . LEU A 1 91 ? 30.019 2.088 -36.515 1.00 95.94 91 LEU A N 1
ATOM 698 C CA . LEU A 1 91 ? 31.417 2.365 -36.170 1.00 95.94 91 LEU A CA 1
ATOM 699 C C . LEU A 1 91 ? 32.419 1.784 -37.178 1.00 95.94 91 LEU A C 1
ATOM 701 O O . LEU A 1 91 ? 33.610 2.085 -37.092 1.00 95.94 91 LEU A O 1
ATOM 705 N N . SER A 1 92 ? 31.968 0.965 -38.130 1.00 96.25 92 SER A N 1
ATOM 706 C CA . SER A 1 92 ? 32.842 0.382 -39.146 1.00 96.25 92 SER A CA 1
ATOM 707 C C . SER A 1 92 ? 33.473 1.479 -40.017 1.00 96.25 92 SER A C 1
ATOM 709 O O . SER A 1 92 ? 32.755 2.340 -40.529 1.00 96.25 92 SER A O 1
ATOM 711 N N . PRO A 1 93 ? 34.798 1.453 -40.267 1.00 95.81 93 PRO A N 1
ATOM 712 C CA . PRO A 1 93 ? 35.479 2.479 -41.066 1.00 95.81 93 PRO A CA 1
ATOM 713 C C . PRO A 1 93 ? 34.991 2.524 -42.520 1.00 95.81 93 PRO A C 1
ATOM 715 O O . PRO A 1 93 ? 35.151 3.532 -43.202 1.00 95.81 93 PRO A O 1
ATOM 718 N N . ASN A 1 94 ? 34.372 1.436 -42.984 1.00 94.12 94 ASN A N 1
ATOM 719 C CA . ASN A 1 94 ? 33.820 1.310 -44.328 1.00 94.12 94 ASN A CA 1
ATOM 720 C C . ASN A 1 94 ? 32.337 1.699 -44.395 1.00 94.12 94 ASN A C 1
ATOM 722 O O . ASN A 1 94 ? 31.724 1.581 -45.455 1.00 94.12 94 ASN A O 1
ATOM 726 N N . PHE A 1 95 ? 31.735 2.124 -43.281 1.00 94.81 95 PHE A N 1
ATOM 727 C CA . PHE A 1 95 ? 30.332 2.497 -43.254 1.00 94.81 95 PHE A CA 1
ATOM 728 C C . PHE A 1 95 ? 30.114 3.810 -44.005 1.00 94.81 95 PHE A C 1
ATOM 730 O O . PHE A 1 95 ? 30.319 4.908 -43.487 1.00 94.81 95 PHE A O 1
ATOM 737 N N . ASN A 1 96 ? 29.666 3.693 -45.253 1.00 92.94 96 ASN A N 1
ATOM 738 C CA . ASN A 1 96 ? 29.199 4.829 -46.025 1.00 92.94 96 ASN A CA 1
ATOM 739 C C . ASN A 1 96 ? 27.678 4.931 -45.925 1.00 92.94 96 ASN A C 1
ATOM 741 O O . ASN A 1 96 ? 26.947 4.136 -46.514 1.00 92.94 96 ASN A O 1
ATOM 745 N N . ARG A 1 97 ? 27.203 5.957 -45.219 1.00 89.50 97 ARG A N 1
ATOM 746 C CA . ARG A 1 97 ? 25.773 6.202 -45.022 1.00 89.50 97 ARG A CA 1
ATOM 747 C C . ARG A 1 97 ? 25.006 6.420 -46.335 1.00 89.50 97 ARG A C 1
ATOM 749 O O . ARG A 1 97 ? 23.808 6.171 -46.361 1.00 89.50 97 ARG A O 1
ATOM 756 N N . SER A 1 98 ? 25.678 6.878 -47.395 1.00 90.56 98 SER A N 1
ATOM 757 C CA . SER A 1 98 ? 25.082 7.083 -48.725 1.00 90.56 98 SER A CA 1
ATOM 758 C C . SER A 1 98 ? 24.818 5.784 -49.482 1.00 90.56 98 SER A C 1
ATOM 760 O O . SER A 1 98 ? 24.115 5.802 -50.487 1.00 90.56 98 SER A O 1
ATOM 762 N N . ASN A 1 99 ? 25.412 4.669 -49.052 1.00 92.88 99 ASN A N 1
ATOM 763 C CA . ASN A 1 99 ? 25.255 3.394 -49.730 1.00 92.88 99 ASN A CA 1
ATOM 764 C C . ASN A 1 99 ? 24.119 2.586 -49.083 1.00 92.88 99 ASN A C 1
ATOM 766 O O . ASN A 1 99 ? 24.216 2.151 -47.933 1.00 92.88 99 ASN A O 1
ATOM 770 N N . VAL A 1 100 ? 23.055 2.365 -49.855 1.00 89.75 100 VAL A N 1
ATOM 771 C CA . VAL A 1 100 ? 21.850 1.628 -49.443 1.00 89.75 100 VAL A CA 1
ATOM 772 C C . VAL A 1 100 ? 22.183 0.198 -49.002 1.00 89.75 100 VAL A C 1
ATOM 774 O O . VAL A 1 100 ? 21.574 -0.310 -48.056 1.00 89.75 100 VAL A O 1
ATOM 777 N N . ASP A 1 101 ? 23.210 -0.415 -49.596 1.00 92.62 101 ASP A N 1
ATOM 778 C CA . ASP A 1 101 ? 23.628 -1.785 -49.284 1.00 92.62 101 ASP A CA 1
ATOM 779 C C . ASP A 1 101 ? 24.122 -1.934 -47.834 1.00 92.62 101 ASP A C 1
ATOM 781 O O . ASP A 1 101 ? 24.015 -3.009 -47.244 1.00 92.62 101 ASP A O 1
ATOM 785 N N . HIS A 1 102 ? 24.612 -0.854 -47.209 1.00 93.00 102 HIS A N 1
ATOM 786 C CA . HIS A 1 102 ? 25.018 -0.867 -45.798 1.00 93.00 102 HIS A CA 1
ATOM 787 C C . HIS A 1 102 ? 23.844 -0.681 -44.826 1.00 93.00 102 HIS A C 1
ATOM 789 O O . HIS A 1 102 ? 23.954 -1.054 -43.657 1.00 93.00 102 HIS A O 1
ATOM 795 N N . LEU A 1 103 ? 22.711 -0.133 -45.281 1.00 93.44 103 LEU A N 1
ATOM 796 C CA . LEU A 1 103 ? 21.524 0.088 -44.445 1.00 93.44 103 LEU A CA 1
ATOM 797 C C . LEU A 1 103 ? 20.593 -1.129 -44.411 1.00 93.44 103 LEU A C 1
ATOM 799 O O . LEU A 1 103 ? 19.929 -1.359 -43.398 1.00 93.44 103 LEU A O 1
ATOM 803 N N . GLN A 1 104 ? 20.570 -1.940 -45.472 1.00 94.06 104 GLN A N 1
ATOM 804 C CA . GLN A 1 104 ? 19.712 -3.125 -45.556 1.00 94.06 104 GLN A CA 1
ATOM 805 C C . GLN A 1 104 ? 19.941 -4.134 -44.404 1.00 94.06 104 GLN A C 1
ATOM 807 O O . GLN A 1 104 ? 18.953 -4.581 -43.811 1.00 94.06 104 GLN A O 1
ATOM 812 N N . PRO A 1 105 ? 21.185 -4.474 -43.997 1.00 94.38 105 PRO A N 1
ATOM 813 C CA . PRO A 1 105 ? 21.414 -5.380 -42.870 1.00 94.38 105 PRO A CA 1
ATOM 814 C C . PRO A 1 105 ? 20.876 -4.821 -41.546 1.00 94.38 105 PRO A C 1
ATOM 816 O O . PRO A 1 105 ? 20.260 -5.555 -40.768 1.00 94.38 105 PRO A O 1
ATOM 819 N N . ILE A 1 106 ? 21.042 -3.510 -41.317 1.00 94.88 106 ILE A N 1
ATOM 820 C CA . ILE A 1 106 ? 20.501 -2.820 -40.138 1.00 94.88 106 ILE A CA 1
ATOM 821 C C . ILE A 1 106 ? 18.971 -2.887 -40.152 1.00 94.88 106 ILE A C 1
ATOM 823 O O . ILE A 1 106 ? 18.355 -3.216 -39.140 1.00 94.88 106 ILE A O 1
ATOM 827 N N . GLN A 1 107 ? 18.352 -2.637 -41.306 1.00 95.62 107 GLN A N 1
ATOM 828 C CA . GLN A 1 107 ? 16.900 -2.636 -41.466 1.00 95.62 107 GLN A CA 1
ATOM 829 C C . GLN A 1 107 ? 16.296 -3.998 -41.120 1.00 95.62 107 GLN A C 1
ATOM 831 O O . GLN A 1 107 ? 15.380 -4.086 -40.300 1.00 95.62 107 GLN A O 1
ATOM 836 N N . VAL A 1 108 ? 16.838 -5.073 -41.699 1.00 95.75 108 VAL A N 1
ATOM 837 C CA . VAL A 1 108 ? 16.365 -6.440 -41.447 1.00 95.75 108 VAL A CA 1
ATOM 838 C C . VAL A 1 108 ? 16.515 -6.799 -39.969 1.00 95.75 108 VAL A C 1
ATOM 840 O 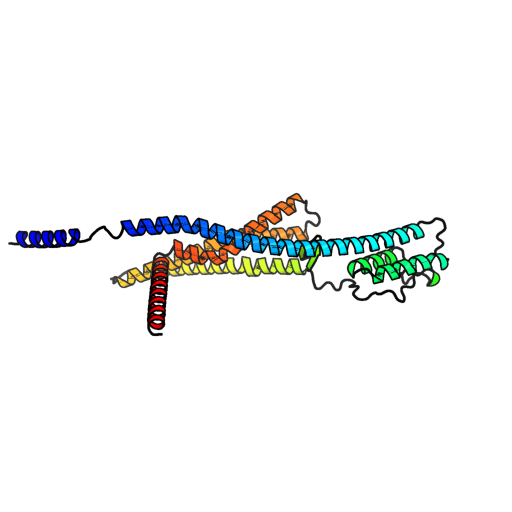O . VAL A 1 108 ? 15.595 -7.375 -39.378 1.00 95.75 108 VAL A O 1
ATOM 843 N N . LYS A 1 109 ? 17.638 -6.422 -39.345 1.00 96.06 109 LYS A N 1
ATOM 844 C CA . LYS A 1 109 ? 17.890 -6.677 -37.922 1.00 96.06 109 LYS A CA 1
ATOM 845 C C . LYS A 1 109 ? 16.894 -5.939 -37.029 1.00 96.06 109 LYS A C 1
ATOM 847 O O . LYS A 1 109 ? 16.273 -6.571 -36.176 1.00 96.06 109 LYS A O 1
ATOM 852 N N . VAL A 1 110 ? 16.689 -4.645 -37.273 1.00 96.38 110 VAL A N 1
ATOM 853 C CA . VAL A 1 110 ? 15.754 -3.792 -36.526 1.00 96.38 110 VAL A CA 1
ATOM 854 C C . VAL A 1 110 ? 14.323 -4.304 -36.655 1.00 96.38 110 VAL A C 1
ATOM 856 O O . VAL A 1 110 ? 13.657 -4.493 -35.643 1.00 96.38 110 VAL A O 1
ATOM 859 N N . ILE A 1 111 ? 13.847 -4.589 -37.871 1.00 96.62 111 ILE A N 1
ATOM 860 C CA . ILE A 1 111 ? 12.483 -5.101 -38.091 1.00 96.62 111 ILE A CA 1
ATOM 861 C C . ILE A 1 111 ? 12.290 -6.442 -37.373 1.00 96.62 111 ILE A C 1
ATOM 863 O O . ILE A 1 111 ? 11.254 -6.676 -36.748 1.00 96.62 111 ILE A O 1
ATOM 867 N N . THR A 1 112 ? 13.298 -7.317 -37.422 1.00 96.12 112 THR A N 1
ATOM 868 C CA . THR A 1 112 ? 13.253 -8.622 -36.749 1.00 96.12 112 THR A CA 1
ATOM 869 C C . THR A 1 112 ? 13.236 -8.478 -35.226 1.00 96.12 112 THR A C 1
ATOM 871 O O . THR A 1 112 ? 12.488 -9.196 -34.560 1.00 96.12 112 THR A O 1
ATOM 874 N N . ALA A 1 113 ? 14.022 -7.552 -34.670 1.00 96.12 113 ALA A N 1
ATOM 875 C CA . ALA A 1 113 ? 14.041 -7.267 -33.239 1.00 96.12 113 ALA A CA 1
ATOM 876 C C . ALA A 1 113 ? 12.712 -6.653 -32.776 1.00 96.12 113 ALA A C 1
ATOM 878 O O . ALA A 1 113 ? 12.107 -7.151 -31.828 1.00 96.12 113 ALA A O 1
ATOM 879 N N . LEU A 1 114 ? 12.198 -5.648 -33.493 1.00 95.44 114 LEU A N 1
ATOM 880 C CA . LEU A 1 114 ? 10.943 -4.970 -33.158 1.00 95.44 114 LEU A CA 1
ATOM 881 C C . LEU A 1 114 ? 9.743 -5.923 -33.117 1.00 95.44 114 LEU A C 1
ATOM 883 O O . LEU A 1 114 ? 8.873 -5.738 -32.283 1.00 95.44 114 LEU A O 1
ATOM 887 N N . ARG A 1 115 ? 9.701 -6.981 -33.936 1.00 95.44 115 ARG A N 1
ATOM 888 C CA . ARG A 1 115 ? 8.626 -7.996 -33.877 1.00 95.44 115 ARG A CA 1
ATOM 889 C C . ARG A 1 115 ? 8.660 -8.890 -32.634 1.00 95.44 115 ARG A C 1
ATOM 891 O O . ARG A 1 115 ? 7.678 -9.565 -32.351 1.00 95.44 115 ARG A O 1
ATOM 898 N N . ARG A 1 116 ? 9.801 -8.978 -31.946 1.00 95.12 116 ARG A N 1
ATOM 899 C CA . ARG A 1 116 ? 10.013 -9.888 -30.804 1.00 95.12 116 ARG A CA 1
ATOM 900 C C . ARG A 1 116 ? 10.077 -9.172 -29.461 1.00 95.12 116 ARG A C 1
ATOM 902 O O . ARG A 1 116 ? 10.025 -9.829 -28.425 1.00 95.12 116 ARG A O 1
ATOM 909 N N . LEU A 1 117 ? 10.250 -7.858 -29.489 1.00 94.62 117 LEU A N 1
ATOM 910 C CA . LEU A 1 117 ? 10.364 -7.022 -28.306 1.00 94.62 117 LEU A CA 1
ATOM 911 C C . LEU A 1 117 ? 8.993 -6.530 -27.859 1.00 94.62 117 LEU A C 1
ATOM 913 O O . LEU A 1 117 ? 8.048 -6.466 -28.641 1.00 94.62 117 LEU A O 1
ATOM 917 N N . ASP A 1 118 ? 8.892 -6.180 -26.587 1.00 93.06 118 ASP A N 1
ATOM 918 C CA . ASP A 1 118 ? 7.699 -5.561 -26.026 1.00 93.06 118 ASP A CA 1
ATOM 919 C C . ASP A 1 118 ? 7.723 -4.034 -26.204 1.00 93.06 118 ASP A C 1
ATOM 921 O O . ASP A 1 118 ? 8.711 -3.433 -26.634 1.00 93.06 118 ASP A O 1
ATOM 925 N N . SER A 1 119 ? 6.601 -3.399 -25.869 1.00 91.19 119 SER A N 1
ATOM 926 C CA . SER A 1 119 ? 6.401 -1.951 -25.974 1.00 91.19 119 SER A CA 1
ATOM 927 C C . SER A 1 119 ? 7.578 -1.084 -25.479 1.00 91.19 119 SER A C 1
ATOM 929 O O . SER A 1 119 ? 8.034 -0.229 -26.250 1.00 91.19 119 SER A O 1
ATOM 931 N N . PRO A 1 120 ? 8.119 -1.264 -24.249 1.00 88.62 120 PRO A N 1
ATOM 932 C CA . PRO A 1 120 ? 9.207 -0.419 -23.763 1.00 88.62 120 PRO A CA 1
ATOM 933 C C . PRO A 1 120 ? 10.493 -0.589 -24.577 1.00 88.62 120 PRO A C 1
ATOM 935 O O . PRO A 1 120 ? 11.070 0.421 -24.976 1.00 88.62 120 PRO A O 1
ATOM 938 N N . HIS A 1 121 ? 10.906 -1.818 -24.898 1.00 93.19 121 HIS A N 1
ATOM 939 C CA . HIS A 1 121 ? 12.134 -2.041 -25.663 1.00 93.19 121 HIS A CA 1
ATOM 940 C C . HIS A 1 121 ? 11.986 -1.596 -27.126 1.00 93.19 121 HIS A C 1
ATOM 942 O O . HIS A 1 121 ? 12.911 -1.003 -27.685 1.00 93.19 121 HIS A O 1
ATOM 948 N N . LYS A 1 122 ? 10.810 -1.799 -27.746 1.00 94.19 122 LYS A N 1
ATOM 949 C CA . LYS A 1 122 ? 10.502 -1.256 -29.082 1.00 94.19 122 LYS A CA 1
ATOM 950 C C . LYS A 1 122 ? 10.673 0.267 -29.101 1.00 94.19 122 LYS A C 1
ATOM 952 O O . LYS A 1 122 ? 11.312 0.806 -30.004 1.00 94.19 122 LYS A O 1
ATOM 957 N N . ARG A 1 123 ? 10.140 0.962 -28.089 1.00 91.94 123 ARG A N 1
ATOM 958 C CA . ARG A 1 123 ? 10.270 2.419 -27.941 1.00 91.94 123 ARG A CA 1
ATOM 959 C C . ARG A 1 123 ? 11.733 2.848 -27.826 1.00 91.94 123 ARG A C 1
ATOM 961 O O . ARG A 1 123 ? 12.132 3.810 -28.478 1.00 91.94 123 ARG A O 1
ATOM 968 N N . ASP A 1 124 ? 12.524 2.144 -27.026 1.00 91.88 124 ASP A N 1
ATOM 969 C CA . ASP A 1 124 ? 13.916 2.515 -26.773 1.00 91.88 124 ASP A CA 1
ATOM 970 C C . ASP A 1 124 ? 14.792 2.299 -28.025 1.00 91.88 124 ASP A C 1
ATOM 972 O O . ASP A 1 124 ? 15.607 3.164 -28.353 1.00 91.88 124 ASP A O 1
ATOM 976 N N . ILE A 1 125 ? 14.537 1.246 -28.819 1.00 94.19 125 ILE A N 1
ATOM 977 C CA . ILE A 1 125 ? 15.148 1.082 -30.154 1.00 94.19 125 ILE A CA 1
ATOM 978 C C . ILE A 1 125 ? 14.772 2.246 -31.071 1.00 94.19 125 ILE A C 1
ATOM 980 O O . ILE A 1 125 ? 15.639 2.818 -31.729 1.00 94.19 125 ILE A O 1
ATOM 984 N N . ILE A 1 126 ? 13.495 2.630 -31.120 1.00 93.50 126 ILE A N 1
ATOM 985 C CA . ILE A 1 126 ? 13.039 3.737 -31.973 1.00 93.50 126 ILE A CA 1
ATOM 986 C C . ILE A 1 126 ? 13.728 5.047 -31.571 1.00 93.50 126 ILE A C 1
ATOM 988 O O . ILE A 1 126 ? 14.196 5.780 -32.443 1.00 93.50 126 ILE A O 1
ATOM 992 N N . PHE A 1 127 ? 13.864 5.326 -30.272 1.00 92.00 127 PHE A N 1
ATOM 993 C CA . PHE A 1 127 ? 14.605 6.497 -29.802 1.00 92.00 127 PHE A CA 1
ATOM 994 C C . PHE A 1 127 ? 16.093 6.431 -30.137 1.00 92.00 127 PHE A C 1
ATOM 996 O O . PHE A 1 127 ? 16.658 7.445 -30.546 1.00 92.00 127 PHE A O 1
ATOM 1003 N N . TYR A 1 128 ? 16.720 5.259 -30.035 1.00 94.19 128 TYR A N 1
ATOM 1004 C CA . TYR A 1 128 ? 18.112 5.074 -30.435 1.00 94.19 128 TYR A CA 1
ATOM 1005 C C . TYR A 1 128 ? 18.316 5.347 -31.935 1.00 94.19 128 TYR A C 1
ATOM 1007 O O . TYR A 1 128 ? 19.219 6.093 -32.324 1.00 94.19 128 TYR A O 1
ATOM 1015 N N . LEU A 1 129 ? 17.438 4.814 -32.792 1.00 94.69 129 LEU A N 1
ATOM 1016 C CA . LEU A 1 129 ? 17.455 5.077 -34.235 1.00 94.69 129 LEU A CA 1
ATOM 1017 C C . LEU A 1 129 ? 17.230 6.564 -34.539 1.00 94.69 129 LEU A C 1
ATOM 1019 O O . LEU A 1 129 ? 17.875 7.128 -35.427 1.00 94.69 129 LEU A O 1
ATOM 1023 N N . TYR A 1 130 ? 16.339 7.217 -33.793 1.00 93.25 130 TYR A N 1
ATOM 1024 C CA . TYR A 1 130 ? 16.080 8.648 -33.923 1.00 93.25 130 TYR A CA 1
ATOM 1025 C C . TYR A 1 130 ? 17.300 9.491 -33.523 1.00 93.25 130 TYR A C 1
ATOM 1027 O O . TYR A 1 130 ? 17.686 10.397 -34.265 1.00 93.25 130 TYR A O 1
ATOM 1035 N N . ALA A 1 131 ? 17.949 9.169 -32.399 1.00 91.69 131 ALA A N 1
ATOM 1036 C CA . ALA A 1 131 ? 19.130 9.869 -31.888 1.00 91.69 131 ALA A CA 1
ATOM 1037 C C . ALA A 1 131 ? 20.320 9.786 -32.858 1.00 91.69 131 ALA A C 1
ATOM 1039 O O . ALA A 1 131 ? 20.994 10.786 -33.107 1.00 91.69 131 ALA A O 1
ATOM 1040 N N . ASN A 1 132 ? 20.504 8.630 -33.501 1.00 94.19 132 ASN A N 1
ATOM 1041 C CA . ASN A 1 132 ? 21.510 8.423 -34.550 1.00 94.19 132 ASN A CA 1
ATOM 1042 C C . ASN A 1 132 ? 21.083 8.972 -35.925 1.00 94.19 132 ASN A C 1
ATOM 1044 O O . ASN A 1 132 ? 21.746 8.757 -36.942 1.00 94.19 132 ASN A O 1
ATOM 1048 N N . LYS A 1 133 ? 19.978 9.729 -35.966 1.00 94.44 133 LYS A N 1
ATOM 1049 C CA . LYS A 1 133 ? 19.420 10.383 -37.154 1.00 94.44 133 LYS A CA 1
ATOM 1050 C C . LYS A 1 133 ? 19.000 9.399 -38.252 1.00 94.44 133 LYS A C 1
ATOM 1052 O O . LYS A 1 133 ? 18.815 9.831 -39.383 1.00 94.44 133 LYS A O 1
ATOM 1057 N N . LEU A 1 134 ? 18.847 8.105 -37.957 1.00 93.62 134 LEU A N 1
ATOM 1058 C CA . LEU A 1 134 ? 18.543 7.057 -38.943 1.00 93.62 134 LEU A CA 1
ATOM 1059 C C . LEU A 1 134 ? 17.089 7.097 -39.421 1.00 93.62 134 LEU A C 1
ATOM 1061 O O . LEU A 1 134 ? 16.801 6.655 -40.524 1.00 93.62 134 LEU A O 1
ATOM 1065 N N . ILE A 1 135 ? 16.176 7.651 -38.624 1.00 94.06 135 ILE A N 1
ATOM 1066 C CA . ILE A 1 135 ? 14.741 7.745 -38.957 1.00 94.06 135 ILE A CA 1
ATOM 1067 C C . ILE A 1 135 ? 14.210 9.186 -38.912 1.00 94.06 135 ILE A C 1
ATOM 1069 O O . ILE A 1 135 ? 13.002 9.411 -38.872 1.00 94.06 135 ILE A O 1
ATOM 1073 N N . ARG A 1 136 ? 15.101 10.186 -38.877 1.00 92.44 136 ARG A N 1
ATOM 1074 C CA . ARG A 1 136 ? 14.711 11.590 -38.693 1.00 92.44 136 ARG A CA 1
ATOM 1075 C C . ARG A 1 136 ? 14.197 12.201 -40.003 1.00 92.44 136 ARG A C 1
ATOM 1077 O O . ARG A 1 136 ? 14.751 11.975 -41.077 1.00 92.44 136 ARG A O 1
ATOM 1084 N N . GLY A 1 137 ? 13.117 12.977 -39.901 1.00 87.19 137 GLY A N 1
ATOM 1085 C CA . GLY A 1 137 ? 12.385 13.541 -41.041 1.00 87.19 137 GLY A CA 1
ATOM 1086 C C . GLY A 1 137 ? 13.099 14.652 -41.820 1.00 87.19 137 GLY A C 1
ATOM 1087 O O . GLY A 1 137 ? 12.602 15.063 -42.863 1.00 87.19 137 GLY A O 1
ATOM 1088 N N . ASP A 1 138 ? 14.241 15.130 -41.340 1.00 90.62 138 ASP A N 1
ATOM 1089 C CA . ASP A 1 138 ? 15.072 16.194 -41.917 1.00 90.62 138 ASP A CA 1
ATOM 1090 C C . ASP A 1 138 ? 16.234 15.666 -42.786 1.00 90.62 138 ASP A C 1
ATOM 1092 O O . ASP A 1 138 ? 16.855 16.444 -43.503 1.00 90.62 138 ASP A O 1
ATOM 1096 N N . PHE A 1 139 ? 16.516 14.356 -42.781 1.00 88.81 139 PHE A N 1
ATOM 1097 C CA . PHE A 1 139 ? 17.566 13.740 -43.616 1.00 88.81 139 PHE A CA 1
ATOM 1098 C C . PHE A 1 139 ? 17.042 13.335 -45.000 1.00 88.81 139 PHE A C 1
ATOM 1100 O O . PHE A 1 139 ? 15.882 12.951 -45.085 1.00 88.81 139 PHE A O 1
ATOM 1107 N N . PRO A 1 140 ? 17.818 13.349 -46.096 1.00 91.00 140 PRO A N 1
ATOM 1108 C CA . PRO A 1 140 ? 17.322 12.849 -47.384 1.00 91.00 140 PRO A CA 1
ATOM 1109 C C . PRO A 1 140 ? 16.904 11.367 -47.295 1.00 91.00 140 PRO A C 1
ATOM 1111 O O . PRO A 1 140 ? 17.455 10.616 -46.489 1.00 91.00 140 PRO A O 1
ATOM 1114 N N . LEU A 1 141 ? 15.898 10.954 -48.079 1.00 88.38 141 LEU A N 1
ATOM 1115 C CA . LEU A 1 141 ? 15.273 9.619 -47.989 1.00 88.38 141 LEU A CA 1
ATOM 1116 C C . LEU A 1 141 ? 16.271 8.466 -48.174 1.00 88.38 141 LEU A C 1
ATOM 1118 O O . LEU A 1 141 ? 16.129 7.441 -47.518 1.00 88.38 141 LEU A O 1
ATOM 1122 N N . GLU A 1 142 ? 17.294 8.661 -49.004 1.00 89.94 142 GLU A N 1
ATOM 1123 C CA . GLU A 1 142 ? 18.370 7.692 -49.266 1.00 89.94 142 GLU A CA 1
ATOM 1124 C C . GLU A 1 142 ? 19.237 7.368 -48.035 1.00 89.94 142 GLU A C 1
ATOM 1126 O O . GLU A 1 142 ? 19.869 6.320 -47.985 1.00 89.94 142 GLU A O 1
ATOM 1131 N N . PHE A 1 143 ? 19.209 8.220 -47.002 1.00 89.75 143 PHE A N 1
ATOM 1132 C CA . PHE A 1 143 ? 19.947 8.040 -45.744 1.00 89.75 143 PHE A CA 1
ATOM 1133 C C . PHE A 1 143 ? 19.072 7.586 -44.572 1.00 89.75 143 PHE A C 1
ATOM 1135 O O . PHE A 1 143 ? 19.535 7.604 -43.417 1.00 89.75 143 PHE A O 1
ATOM 1142 N N . ARG A 1 144 ? 17.795 7.280 -44.836 1.00 92.81 144 ARG A N 1
ATOM 1143 C CA . ARG A 1 144 ? 16.827 6.876 -43.816 1.00 92.81 144 ARG A CA 1
ATOM 1144 C C . ARG A 1 144 ? 16.629 5.371 -43.822 1.00 92.81 144 ARG A C 1
ATOM 1146 O O . ARG A 1 144 ? 16.552 4.735 -44.866 1.00 92.81 144 ARG A O 1
ATOM 1153 N N . LEU A 1 145 ? 16.464 4.824 -42.628 1.00 94.31 145 LEU A N 1
ATOM 1154 C CA . LEU A 1 145 ? 16.039 3.453 -42.441 1.00 94.31 145 LEU A CA 1
ATOM 1155 C C . LEU A 1 145 ? 14.534 3.356 -42.710 1.00 94.31 145 LEU A C 1
ATOM 1157 O O . LEU A 1 145 ? 13.733 3.969 -41.999 1.00 94.31 145 LEU A O 1
ATOM 1161 N N . ASP A 1 146 ? 14.145 2.591 -43.726 1.00 93.81 146 ASP A N 1
ATOM 1162 C CA . ASP A 1 146 ? 12.734 2.326 -43.992 1.00 93.81 146 ASP A CA 1
ATOM 1163 C C . ASP A 1 146 ? 12.196 1.289 -42.992 1.00 93.81 146 ASP A C 1
ATOM 1165 O O . ASP A 1 146 ? 12.600 0.129 -42.985 1.00 93.81 146 ASP A O 1
ATOM 1169 N N . LEU A 1 147 ? 11.278 1.700 -42.118 1.00 94.25 147 LEU A N 1
ATOM 1170 C CA . LEU A 1 147 ? 10.643 0.814 -41.137 1.00 94.25 147 LEU A CA 1
ATOM 1171 C C . LEU A 1 147 ? 9.317 0.215 -41.639 1.00 94.25 147 LEU A C 1
ATOM 1173 O O . LEU A 1 147 ? 8.544 -0.318 -40.840 1.00 94.25 147 LEU A O 1
ATOM 1177 N N . ARG A 1 148 ? 9.013 0.278 -42.943 1.00 93.56 148 ARG A N 1
ATOM 1178 C CA . ARG A 1 148 ? 7.831 -0.393 -43.509 1.00 93.56 148 ARG A CA 1
ATOM 1179 C C . ARG A 1 148 ? 7.846 -1.891 -43.183 1.00 93.56 148 ARG A C 1
ATOM 1181 O 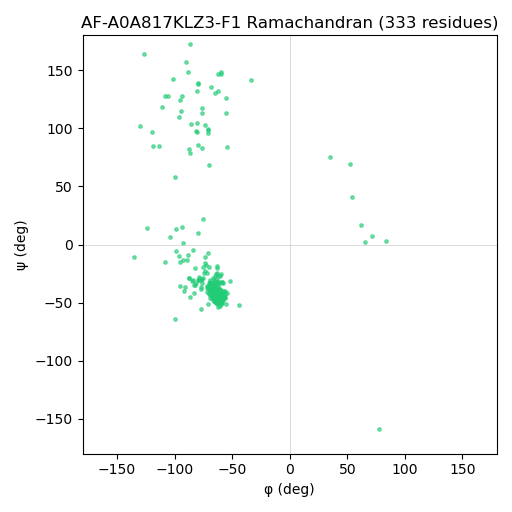O . ARG A 1 148 ? 8.810 -2.600 -43.447 1.00 93.56 148 ARG A O 1
ATOM 1188 N N . GLY A 1 149 ? 6.750 -2.372 -42.593 1.00 90.12 149 GLY A N 1
ATOM 1189 C CA . GLY A 1 149 ? 6.603 -3.764 -42.153 1.00 90.12 149 GLY A CA 1
ATOM 1190 C C . GLY A 1 149 ? 7.190 -4.077 -40.770 1.00 90.12 149 GLY A C 1
ATOM 1191 O O . GLY A 1 149 ? 7.145 -5.243 -40.351 1.00 90.12 149 GLY A O 1
ATOM 1192 N N . ALA A 1 150 ? 7.719 -3.072 -40.059 1.00 93.06 150 ALA A N 1
ATOM 1193 C CA . ALA A 1 150 ? 7.994 -3.170 -38.632 1.00 93.06 150 ALA A CA 1
ATOM 1194 C C . ALA A 1 150 ? 6.679 -3.236 -37.848 1.00 93.06 150 ALA A C 1
ATOM 1196 O O . ALA A 1 150 ? 5.745 -2.477 -38.110 1.00 93.06 150 ALA A O 1
ATOM 1197 N N . ASP A 1 151 ? 6.624 -4.137 -36.872 1.00 92.94 151 ASP A N 1
ATOM 1198 C CA . ASP A 1 151 ? 5.496 -4.204 -35.956 1.00 92.94 151 ASP A CA 1
ATOM 1199 C C . ASP A 1 151 ? 5.654 -3.155 -34.847 1.00 92.94 151 ASP A C 1
ATOM 1201 O O . ASP A 1 151 ? 6.368 -3.357 -33.861 1.00 92.94 151 ASP A O 1
ATOM 1205 N N . LEU A 1 152 ? 4.979 -2.023 -35.035 1.00 90.00 152 LEU A N 1
ATOM 1206 C CA . LEU A 1 152 ? 4.909 -0.928 -34.071 1.00 90.00 152 LEU A CA 1
ATOM 1207 C C . LEU A 1 152 ? 3.614 -0.961 -33.246 1.00 90.00 152 LEU A C 1
ATOM 1209 O O . LEU A 1 152 ? 3.296 0.030 -32.584 1.00 90.00 152 LEU A O 1
ATOM 1213 N N . SER A 1 153 ? 2.856 -2.067 -33.276 1.00 87.06 153 SER A N 1
ATOM 1214 C CA . SER A 1 153 ? 1.705 -2.209 -32.389 1.00 87.06 153 SER A CA 1
ATOM 1215 C C . SER A 1 153 ? 2.166 -2.134 -30.934 1.00 87.06 153 SER A C 1
ATOM 1217 O O . SER A 1 153 ? 3.283 -2.540 -30.590 1.00 87.06 153 SER A O 1
ATOM 1219 N N . GLU A 1 154 ? 1.299 -1.574 -30.090 1.00 83.44 154 GLU A N 1
ATOM 1220 C CA . GLU A 1 154 ? 1.500 -1.455 -28.641 1.00 83.44 154 GLU A CA 1
ATOM 1221 C C . GLU A 1 154 ? 2.653 -0.541 -28.216 1.00 83.44 154 GLU A C 1
ATOM 1223 O O . GLU A 1 154 ? 2.889 -0.406 -27.020 1.00 83.44 154 GLU A O 1
ATOM 1228 N N . VAL A 1 155 ? 3.362 0.123 -29.138 1.00 82.81 155 VAL A N 1
ATOM 1229 C CA . VAL A 1 155 ? 4.391 1.104 -28.772 1.00 82.81 155 VAL A CA 1
ATOM 1230 C C . VAL A 1 155 ? 3.709 2.339 -28.196 1.00 82.81 155 VAL A C 1
ATOM 1232 O O . VAL A 1 155 ? 3.267 3.243 -28.907 1.00 82.81 155 VAL A O 1
ATOM 1235 N N . GLU A 1 156 ? 3.619 2.383 -26.872 1.00 76.38 156 GLU A N 1
ATOM 1236 C CA . GLU A 1 156 ? 3.099 3.534 -26.163 1.00 76.38 156 GLU A CA 1
ATOM 1237 C C . GLU A 1 156 ? 4.212 4.572 -26.058 1.00 76.38 156 GLU A C 1
ATOM 1239 O O . GLU A 1 156 ? 5.063 4.554 -25.158 1.00 76.38 156 GLU A O 1
ATOM 1244 N N . PHE A 1 157 ? 4.190 5.528 -26.985 1.00 69.44 157 PHE A N 1
ATOM 1245 C CA . PHE A 1 157 ? 4.920 6.786 -26.865 1.00 69.44 157 PHE A CA 1
ATOM 1246 C C . PHE A 1 157 ? 4.256 7.636 -25.773 1.00 69.44 157 PHE A C 1
ATOM 1248 O O . PHE A 1 157 ? 3.575 8.612 -26.050 1.00 69.44 157 PHE A O 1
ATOM 1255 N N . MET A 1 158 ? 4.375 7.177 -24.523 1.00 58.25 158 MET A N 1
ATOM 1256 C CA . MET A 1 158 ? 3.918 7.824 -23.294 1.00 58.25 158 MET A CA 1
ATOM 1257 C C . MET A 1 158 ? 2.608 8.627 -23.438 1.00 58.25 158 MET A C 1
ATOM 1259 O O . MET A 1 158 ? 2.598 9.853 -23.352 1.00 58.25 158 MET A O 1
ATOM 1263 N N . LYS A 1 159 ? 1.460 7.938 -23.513 1.00 45.47 159 LYS A N 1
ATOM 1264 C CA . LYS A 1 159 ? 0.227 8.511 -22.950 1.00 45.47 159 LYS A CA 1
ATOM 1265 C C . LYS A 1 159 ? 0.170 8.134 -21.474 1.00 45.47 159 LYS A C 1
ATOM 1267 O O . LYS A 1 159 ? -0.463 7.177 -21.053 1.00 45.47 159 LYS A O 1
ATOM 1272 N N . SER A 1 160 ? 0.945 8.892 -20.715 1.00 52.78 160 SER A N 1
ATOM 1273 C CA . SER A 1 160 ? 1.112 8.840 -19.268 1.00 52.78 160 SER A CA 1
ATOM 1274 C C . SER A 1 160 ? -0.230 8.958 -18.524 1.00 52.78 160 SER A C 1
ATOM 1276 O O . SER A 1 160 ? -0.612 10.065 -18.159 1.00 52.78 160 SER A O 1
ATOM 1278 N N . ILE A 1 161 ? -0.983 7.860 -18.336 1.00 48.72 161 ILE A N 1
ATOM 1279 C CA . ILE A 1 161 ? -2.189 7.858 -17.473 1.00 48.72 161 ILE A CA 1
ATOM 1280 C C . ILE A 1 161 ? -2.300 6.636 -16.530 1.00 48.72 161 ILE A C 1
ATOM 1282 O O . ILE A 1 161 ? -3.080 6.703 -15.588 1.00 48.72 161 ILE A O 1
ATOM 1286 N N . ILE A 1 162 ? -1.499 5.563 -16.634 1.00 49.03 162 ILE A N 1
ATOM 1287 C CA . ILE A 1 162 ? -1.587 4.449 -15.656 1.00 49.03 162 ILE A CA 1
ATOM 1288 C C . ILE A 1 162 ? -0.201 4.081 -15.101 1.00 49.03 162 ILE A C 1
ATOM 1290 O O . ILE A 1 162 ? 0.620 3.439 -15.749 1.00 49.03 162 ILE A O 1
ATOM 1294 N N . PHE A 1 163 ? 0.064 4.557 -13.878 1.00 56.34 163 PHE A N 1
ATOM 1295 C CA . PHE A 1 163 ? 1.367 4.590 -13.198 1.00 56.34 163 PHE A CA 1
ATOM 1296 C C . PHE A 1 163 ? 1.558 3.447 -12.189 1.00 56.34 163 PHE A C 1
ATOM 1298 O O . PHE A 1 163 ? 1.824 3.679 -11.010 1.00 56.34 163 PHE A O 1
ATOM 1305 N N . ILE A 1 164 ? 1.457 2.201 -12.632 1.00 53.47 164 ILE A N 1
ATOM 1306 C CA . ILE A 1 164 ? 2.054 1.092 -11.881 1.00 53.47 164 ILE A CA 1
ATOM 1307 C C . ILE A 1 164 ? 3.064 0.458 -12.820 1.00 53.47 164 ILE A C 1
ATOM 1309 O O . ILE A 1 164 ? 2.705 -0.328 -13.690 1.00 53.47 164 ILE A O 1
ATOM 1313 N N . ARG A 1 165 ? 4.336 0.847 -12.686 1.00 54.38 165 ARG A N 1
ATOM 1314 C CA . ARG A 1 165 ? 5.420 0.097 -13.324 1.00 54.38 165 ARG A CA 1
ATOM 1315 C C . ARG A 1 165 ? 5.957 -0.897 -12.314 1.00 54.38 165 ARG A C 1
ATOM 1317 O O . ARG A 1 165 ? 6.340 -0.523 -11.205 1.00 54.38 165 ARG A O 1
ATOM 1324 N N . ILE A 1 166 ? 6.014 -2.155 -12.729 1.00 53.38 166 ILE A N 1
ATOM 1325 C CA . ILE A 1 166 ? 6.809 -3.167 -12.050 1.00 53.38 166 ILE A CA 1
ATOM 1326 C C . ILE A 1 166 ? 8.260 -2.849 -12.408 1.00 53.38 166 ILE A C 1
ATOM 1328 O O . ILE A 1 166 ? 8.688 -3.080 -13.534 1.00 53.38 166 ILE A O 1
ATOM 1332 N N . ASN A 1 167 ? 8.997 -2.242 -11.481 1.00 53.50 167 ASN A N 1
ATOM 1333 C CA . ASN A 1 167 ? 10.428 -2.004 -11.644 1.00 53.50 167 ASN A CA 1
ATOM 1334 C C . ASN A 1 167 ? 11.164 -2.906 -10.649 1.00 53.50 167 ASN A C 1
ATOM 1336 O O . ASN A 1 167 ? 10.933 -2.800 -9.444 1.00 53.50 167 ASN A O 1
ATOM 1340 N N . ASN A 1 168 ? 12.002 -3.820 -11.146 1.00 52.41 168 ASN A N 1
ATOM 1341 C CA . ASN A 1 168 ? 12.734 -4.810 -10.344 1.00 52.41 168 ASN A CA 1
ATOM 1342 C C . ASN A 1 168 ? 11.834 -5.672 -9.432 1.00 52.41 168 ASN A C 1
ATOM 1344 O O . ASN A 1 168 ? 12.157 -5.905 -8.269 1.00 52.41 168 ASN A O 1
ATOM 1348 N N . GLY A 1 169 ? 10.672 -6.105 -9.936 1.00 63.03 169 GLY A N 1
ATOM 1349 C CA . GLY A 1 169 ? 9.718 -6.923 -9.170 1.00 63.03 169 GLY A CA 1
ATOM 1350 C C . GLY A 1 169 ? 8.974 -6.169 -8.062 1.00 63.03 169 GLY A C 1
ATOM 1351 O O . GLY A 1 169 ? 8.256 -6.784 -7.281 1.00 63.03 169 GLY A O 1
ATOM 1352 N N . GLN A 1 170 ? 9.121 -4.843 -7.981 1.00 53.25 170 GLN A N 1
ATOM 1353 C CA . GLN A 1 170 ? 8.375 -4.009 -7.043 1.00 53.25 170 GLN A CA 1
ATOM 1354 C C . GLN A 1 170 ? 7.339 -3.168 -7.790 1.00 53.25 170 GLN A C 1
ATOM 1356 O O . GLN A 1 170 ? 7.667 -2.445 -8.734 1.00 53.25 170 GLN A O 1
ATOM 1361 N N . CYS A 1 171 ? 6.088 -3.231 -7.333 1.00 63.22 171 CYS A N 1
ATOM 1362 C CA . CYS A 1 171 ? 5.039 -2.310 -7.752 1.00 63.22 171 CYS A CA 1
ATOM 1363 C C . CYS A 1 171 ? 5.331 -0.935 -7.152 1.00 63.22 171 CYS A C 1
ATOM 1365 O O . CYS A 1 171 ? 5.036 -0.684 -5.984 1.00 63.22 171 CYS A O 1
ATOM 1367 N N . LYS A 1 172 ? 5.931 -0.048 -7.948 1.00 65.75 172 LYS A N 1
ATOM 1368 C CA . LYS A 1 172 ? 6.147 1.343 -7.557 1.00 65.75 172 LYS A CA 1
ATOM 1369 C C . LYS A 1 172 ? 5.174 2.235 -8.315 1.00 65.75 172 LYS A C 1
ATOM 1371 O O . LYS A 1 172 ? 5.059 2.175 -9.540 1.00 65.75 172 LYS A O 1
ATOM 1376 N N . GLN A 1 173 ? 4.458 3.051 -7.555 1.00 68.69 173 GLN A N 1
ATOM 1377 C CA . GLN A 1 173 ? 3.663 4.143 -8.091 1.00 68.69 173 GLN A CA 1
ATOM 1378 C C . GLN A 1 173 ? 4.602 5.320 -8.361 1.00 68.69 173 GLN A C 1
ATOM 1380 O O . GLN A 1 173 ? 5.423 5.665 -7.515 1.00 68.69 173 GLN A O 1
ATOM 1385 N N . PHE A 1 174 ? 4.504 5.918 -9.544 1.00 70.19 174 PHE A N 1
ATOM 1386 C CA . PHE A 1 174 ? 5.349 7.044 -9.942 1.00 70.19 174 PHE A CA 1
ATOM 1387 C C . PHE A 1 174 ? 4.502 8.230 -10.406 1.00 70.19 174 PHE A C 1
ATOM 1389 O O . PHE A 1 174 ? 3.324 8.091 -10.731 1.00 70.19 174 PHE A O 1
ATOM 1396 N N . GLY A 1 175 ? 5.130 9.403 -10.476 1.00 77.62 175 GLY A N 1
ATOM 1397 C CA . GLY A 1 175 ? 4.565 10.580 -11.130 1.00 77.62 175 GLY A CA 1
ATOM 1398 C C . GLY A 1 175 ? 3.501 11.321 -10.319 1.00 77.62 175 GLY A C 1
ATOM 1399 O O . GLY A 1 175 ? 3.435 11.242 -9.096 1.00 77.62 175 GLY A O 1
ATOM 1400 N N . LEU A 1 176 ? 2.671 12.088 -11.028 1.00 76.62 176 LEU A N 1
ATOM 1401 C CA . LEU A 1 176 ? 1.713 13.027 -10.436 1.00 76.62 176 LEU A CA 1
ATOM 1402 C C . LEU A 1 176 ? 0.610 12.330 -9.624 1.00 76.62 176 LEU A C 1
ATOM 1404 O O . LEU A 1 176 ? 0.165 12.864 -8.611 1.00 76.62 176 LEU A O 1
ATOM 1408 N N . TYR A 1 177 ? 0.209 11.121 -10.027 1.00 79.56 177 TYR A N 1
ATOM 1409 C CA . TYR A 1 177 ? -0.774 10.324 -9.289 1.00 79.56 177 TYR A CA 1
ATOM 1410 C C . TYR A 1 177 ? -0.302 10.004 -7.868 1.00 79.56 177 TYR A C 1
ATOM 1412 O O . TYR A 1 177 ? -1.077 10.138 -6.925 1.00 79.56 177 TYR A O 1
ATOM 1420 N N . TYR A 1 178 ? 0.977 9.644 -7.716 1.00 82.12 178 TYR A N 1
ATOM 1421 C CA . TYR A 1 178 ? 1.588 9.388 -6.414 1.00 82.12 178 TYR A CA 1
ATOM 1422 C C . TYR A 1 178 ? 1.415 10.601 -5.494 1.00 82.12 178 TYR A C 1
ATOM 1424 O O . TYR A 1 178 ? 0.869 10.487 -4.402 1.00 82.12 178 TYR A O 1
ATOM 1432 N N . ILE A 1 179 ? 1.777 11.791 -5.976 1.00 84.19 179 ILE A N 1
ATOM 1433 C CA . ILE A 1 179 ? 1.670 13.032 -5.201 1.00 84.19 179 ILE A CA 1
ATOM 1434 C C . ILE A 1 179 ? 0.215 13.296 -4.800 1.00 84.19 179 ILE A C 1
ATOM 1436 O O . ILE A 1 179 ? -0.062 13.493 -3.620 1.00 84.19 179 ILE A O 1
ATOM 1440 N N . LEU A 1 180 ? -0.724 13.231 -5.752 1.00 86.25 180 LEU A N 1
ATOM 1441 C CA . LEU A 1 180 ? -2.146 13.446 -5.468 1.00 86.25 180 LEU A CA 1
ATOM 1442 C C . LEU A 1 180 ? -2.689 12.460 -4.429 1.00 86.25 180 LEU A C 1
ATOM 1444 O O . LEU A 1 180 ? -3.419 12.867 -3.527 1.00 86.25 180 LEU A O 1
ATOM 1448 N N . TYR A 1 181 ? -2.318 11.183 -4.532 1.00 87.31 181 TYR A N 1
ATOM 1449 C CA . TYR A 1 181 ? -2.745 10.149 -3.597 1.00 87.31 181 TYR A CA 1
ATOM 1450 C C . TYR A 1 181 ? -2.234 10.419 -2.177 1.00 87.31 181 TYR A C 1
ATOM 1452 O O . TYR A 1 181 ? -3.026 10.440 -1.235 1.00 87.31 181 TYR A O 1
ATOM 1460 N N . TYR A 1 182 ? -0.938 10.692 -2.005 1.00 88.94 182 TYR A N 1
ATOM 1461 C CA . TYR A 1 182 ? -0.376 1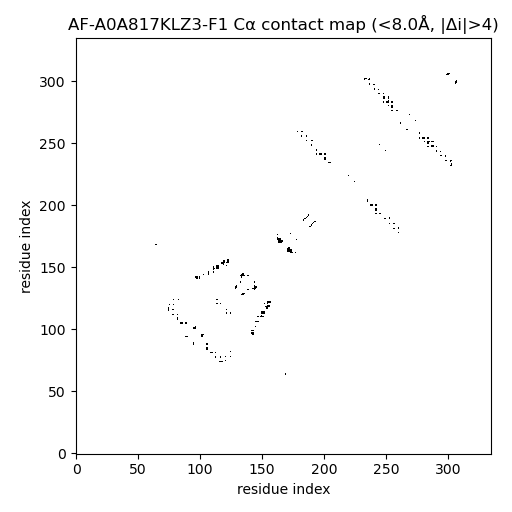0.966 -0.679 1.00 88.94 182 TYR A CA 1
ATOM 1462 C C . TYR A 1 182 ? -0.879 12.289 -0.093 1.00 88.94 182 TYR A C 1
ATOM 1464 O O . TYR A 1 182 ? -1.158 12.351 1.103 1.00 88.94 182 TYR A O 1
ATOM 1472 N N . THR A 1 183 ? -1.079 13.326 -0.914 1.00 88.25 183 THR A N 1
ATOM 1473 C CA . THR A 1 183 ? -1.729 14.569 -0.470 1.00 88.25 183 THR A CA 1
ATOM 1474 C C . THR A 1 183 ? -3.165 14.313 -0.012 1.00 88.25 183 THR A C 1
ATOM 1476 O O . THR A 1 183 ? -3.560 14.795 1.049 1.00 88.25 183 THR A O 1
ATOM 1479 N N . TYR A 1 184 ? -3.937 13.522 -0.761 1.00 92.00 184 TYR A N 1
ATOM 1480 C CA . TYR A 1 184 ? -5.294 13.142 -0.374 1.00 92.00 184 TYR A CA 1
ATOM 1481 C C . TYR A 1 184 ? -5.309 12.378 0.956 1.00 92.00 184 TYR A C 1
ATOM 1483 O O . TYR A 1 184 ? -6.060 12.744 1.860 1.00 92.00 184 TYR A O 1
ATOM 1491 N N . MET A 1 185 ? -4.445 11.369 1.110 1.00 92.62 185 MET A N 1
ATOM 1492 C CA . MET A 1 185 ? -4.333 10.591 2.348 1.00 92.62 185 MET A CA 1
ATOM 1493 C C . MET A 1 185 ? -3.956 11.486 3.536 1.00 92.62 185 MET A C 1
ATOM 1495 O O . MET A 1 185 ? -4.619 11.452 4.572 1.00 92.62 185 MET A O 1
ATOM 1499 N N . LEU A 1 186 ? -2.956 12.357 3.380 1.00 92.19 186 LEU A N 1
ATOM 1500 C CA . LEU A 1 186 ? -2.538 13.285 4.430 1.00 92.19 186 LEU A CA 1
ATOM 1501 C C . LEU A 1 186 ? -3.689 14.204 4.872 1.00 92.19 186 LEU A C 1
ATOM 1503 O O . LEU A 1 186 ? -3.937 14.368 6.066 1.00 92.19 186 LEU A O 1
ATOM 1507 N N . VAL A 1 187 ? -4.404 14.809 3.924 1.00 91.31 187 VAL A N 1
ATOM 1508 C CA . VAL A 1 187 ? -5.432 15.810 4.236 1.00 91.31 187 VAL A CA 1
ATOM 1509 C C . VAL A 1 187 ? -6.716 15.154 4.740 1.00 91.31 187 VAL A C 1
ATOM 1511 O O . VAL A 1 187 ? -7.187 15.483 5.829 1.00 91.31 187 VAL A O 1
ATOM 1514 N N . PHE A 1 188 ? -7.284 14.229 3.968 1.00 92.88 188 PHE A N 1
ATOM 1515 C CA . PHE A 1 188 ? -8.629 13.705 4.207 1.00 92.88 188 PHE A CA 1
ATOM 1516 C C . PHE A 1 188 ? -8.664 12.515 5.160 1.00 92.88 188 PHE A C 1
ATOM 1518 O O . PHE A 1 188 ? -9.663 12.340 5.855 1.00 92.88 188 PHE A O 1
ATOM 1525 N N . VAL A 1 189 ? -7.599 11.712 5.218 1.00 91.44 189 VAL A N 1
ATOM 1526 C CA . VAL A 1 189 ? -7.548 10.535 6.100 1.00 91.44 189 VAL A CA 1
ATOM 1527 C C . VAL A 1 189 ? -6.870 10.865 7.426 1.00 91.44 189 VAL A C 1
ATOM 1529 O O . VAL A 1 189 ? -7.312 10.379 8.464 1.00 91.44 189 VAL A O 1
ATOM 1532 N N . CYS A 1 190 ? -5.850 11.727 7.425 1.00 92.06 190 CYS A N 1
ATOM 1533 C CA . CYS A 1 190 ? -5.112 12.040 8.646 1.00 92.06 190 CYS A CA 1
ATOM 1534 C C . CYS A 1 190 ? -5.535 13.358 9.307 1.00 92.06 190 CYS A C 1
ATOM 1536 O O . CYS A 1 190 ? -6.033 13.350 10.433 1.00 92.06 190 CYS A O 1
ATOM 1538 N N . LEU A 1 191 ? -5.334 14.499 8.640 1.00 90.44 191 LEU A N 1
ATOM 1539 C CA . LEU A 1 191 ? -5.464 15.812 9.282 1.00 90.44 191 LEU A CA 1
ATOM 1540 C C . LEU A 1 191 ? -6.914 16.170 9.613 1.00 90.44 191 LEU A C 1
ATOM 1542 O O . LEU A 1 191 ? -7.203 16.530 10.754 1.00 90.44 191 LEU A O 1
ATOM 1546 N N . ILE A 1 192 ? -7.830 16.060 8.645 1.00 92.88 192 ILE A N 1
ATOM 1547 C CA . ILE A 1 192 ? -9.236 16.439 8.848 1.00 92.88 192 ILE A CA 1
ATOM 1548 C C . ILE A 1 192 ? -9.880 15.612 9.975 1.00 92.88 192 ILE A C 1
ATOM 1550 O O . ILE A 1 192 ? -10.414 16.228 10.903 1.00 92.88 192 ILE A O 1
ATOM 1554 N N . PRO A 1 193 ? -9.810 14.264 9.986 1.00 92.19 193 PRO A N 1
ATOM 1555 C CA . PRO A 1 193 ? -10.397 13.473 11.064 1.00 92.19 193 PRO A CA 1
ATOM 1556 C C . PRO A 1 193 ? -9.782 13.786 12.428 1.00 92.19 193 PRO A C 1
ATOM 1558 O O . PRO A 1 193 ? -10.514 13.918 13.403 1.00 92.19 193 PRO A O 1
ATOM 1561 N N . LEU A 1 194 ? -8.462 13.979 12.507 1.00 92.75 194 LEU A N 1
ATOM 1562 C CA . LEU A 1 194 ? -7.769 14.271 13.762 1.00 92.75 194 LEU A CA 1
ATOM 1563 C C . LEU A 1 194 ? -8.153 15.643 14.331 1.00 92.75 194 LEU A C 1
ATOM 1565 O O . LEU A 1 194 ? -8.422 15.757 15.529 1.00 92.75 194 LEU A O 1
ATOM 1569 N N . ILE A 1 195 ? -8.257 16.668 13.480 1.00 92.19 195 ILE A N 1
ATOM 1570 C CA . ILE A 1 195 ? -8.722 18.004 13.875 1.00 92.19 195 ILE A CA 1
ATOM 1571 C C . ILE A 1 195 ? -10.187 17.941 14.320 1.00 92.19 195 ILE A C 1
ATOM 1573 O O . ILE A 1 195 ? -10.512 18.417 15.408 1.00 92.19 195 ILE A O 1
ATOM 1577 N N . LEU A 1 196 ? -11.067 17.316 13.530 1.00 93.75 196 LEU A N 1
ATOM 1578 C CA . LEU A 1 196 ? -12.492 17.209 13.858 1.00 93.75 196 LEU A CA 1
ATOM 1579 C C . LEU A 1 196 ? -12.728 16.420 15.148 1.00 93.75 196 LEU A C 1
ATOM 1581 O O . LEU A 1 196 ? -13.471 16.879 16.013 1.00 93.75 196 LEU A O 1
ATOM 1585 N N . MET A 1 197 ? -12.066 15.274 15.321 1.00 93.06 197 MET A N 1
ATOM 1586 C CA . MET A 1 197 ? -12.162 14.473 16.543 1.00 93.06 197 MET A CA 1
ATOM 1587 C C . MET A 1 197 ? -11.625 15.227 17.760 1.00 93.06 197 MET A C 1
ATOM 1589 O O . MET A 1 197 ? -12.232 15.165 18.828 1.00 93.06 197 MET A O 1
ATOM 1593 N N . SER A 1 198 ? -10.549 16.001 17.607 1.00 92.19 198 SER A N 1
ATOM 1594 C CA . SER A 1 198 ? -10.017 16.835 18.689 1.00 92.19 198 SER A CA 1
ATOM 1595 C C . SER A 1 198 ? -10.985 17.959 19.069 1.00 92.19 198 SER A C 1
ATOM 1597 O O . SER A 1 198 ? -11.269 18.151 20.252 1.00 92.19 198 SER A O 1
ATOM 1599 N N . ILE A 1 199 ? -11.549 18.666 18.081 1.00 95.19 199 ILE A N 1
ATOM 1600 C CA . ILE A 1 199 ? -12.524 19.745 18.296 1.00 95.19 199 ILE A CA 1
ATOM 1601 C C . ILE A 1 199 ? -13.790 19.193 18.953 1.00 95.19 199 ILE A C 1
ATOM 1603 O O . ILE A 1 199 ? -14.218 19.705 19.988 1.00 95.19 199 ILE A O 1
ATOM 1607 N N . PHE A 1 200 ? -14.384 18.133 18.399 1.00 92.06 200 PHE A N 1
ATOM 1608 C CA . PHE A 1 200 ? -15.601 17.543 18.951 1.00 92.06 200 PHE A CA 1
ATOM 1609 C C . PHE A 1 200 ? -15.364 16.868 20.301 1.00 92.06 200 PHE A C 1
ATOM 1611 O O . PHE A 1 200 ? -16.203 17.000 21.194 1.00 92.06 200 PHE A O 1
ATOM 1618 N N . GLY A 1 201 ? -14.219 16.213 20.503 1.00 91.75 201 GLY A N 1
ATOM 1619 C CA . GLY A 1 201 ? -13.819 15.665 21.798 1.00 91.75 201 GLY A CA 1
ATOM 1620 C C . GLY A 1 201 ? -13.700 16.759 22.860 1.00 91.75 201 GLY A C 1
ATOM 1621 O O . GLY A 1 201 ? -14.269 16.637 23.949 1.00 91.75 201 GLY A O 1
ATOM 1622 N N . TYR A 1 202 ? -13.056 17.880 22.520 1.00 93.88 202 TYR A N 1
ATOM 1623 C CA . TYR A 1 202 ? -12.937 19.038 23.404 1.00 93.88 202 TYR A CA 1
ATOM 1624 C C . TYR A 1 202 ? -14.291 19.698 23.697 1.00 93.88 202 TYR A C 1
ATOM 1626 O O . TYR A 1 202 ? -14.611 19.950 24.860 1.00 93.88 202 TYR A O 1
ATOM 1634 N N . LEU A 1 203 ? -15.118 19.940 22.675 1.00 93.56 203 LEU A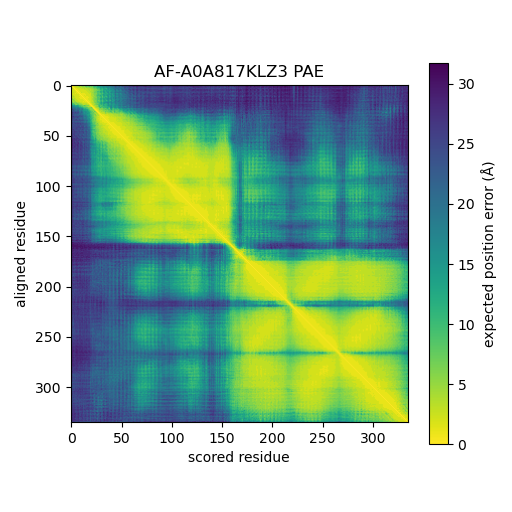 N 1
ATOM 1635 C CA . LEU A 1 203 ? -16.460 20.514 22.834 1.00 93.56 203 LEU A CA 1
ATOM 1636 C C . LEU A 1 203 ? -17.353 19.624 23.701 1.00 93.56 203 LEU A C 1
ATOM 1638 O O . LEU A 1 203 ? -18.061 20.123 24.577 1.00 93.56 203 LEU A O 1
ATOM 1642 N N . THR A 1 204 ? -17.290 18.306 23.504 1.00 92.06 204 THR A N 1
ATOM 1643 C CA . THR A 1 204 ? -18.025 17.326 24.315 1.00 92.06 204 THR A CA 1
ATOM 1644 C C . THR A 1 204 ? -17.570 17.391 25.769 1.00 92.06 204 THR A C 1
ATOM 1646 O O . THR A 1 204 ? -18.403 17.503 26.671 1.00 92.06 204 THR A O 1
ATOM 1649 N N . TYR A 1 205 ? -16.257 17.416 26.011 1.00 92.44 205 TYR A N 1
ATOM 1650 C CA . TYR A 1 205 ? -15.697 17.591 27.349 1.00 92.44 205 TYR A CA 1
ATOM 1651 C C . TYR A 1 205 ? -16.154 18.904 28.002 1.00 92.44 205 TYR A C 1
ATOM 1653 O O . TYR A 1 205 ? -16.620 18.903 29.146 1.00 92.44 205 TYR A O 1
ATOM 1661 N N . TYR A 1 206 ? -16.082 20.018 27.271 1.00 94.44 206 TYR A N 1
ATOM 1662 C CA . TYR A 1 206 ? -16.488 21.336 27.755 1.00 94.44 206 TYR A CA 1
ATOM 1663 C C . TYR A 1 206 ? -17.980 21.384 28.108 1.00 94.44 206 TYR A C 1
ATOM 1665 O O . TYR A 1 206 ? -18.348 21.801 29.211 1.00 94.44 206 TYR A O 1
ATOM 1673 N N . ASN A 1 207 ? -18.843 20.903 27.210 1.00 91.88 207 ASN A N 1
ATOM 1674 C CA . ASN A 1 207 ? -20.289 20.864 27.420 1.00 91.88 207 ASN A CA 1
ATOM 1675 C C . ASN A 1 207 ? -20.658 19.983 28.616 1.00 91.88 207 ASN A C 1
ATOM 1677 O O . ASN A 1 207 ? -21.449 20.401 29.465 1.00 91.88 207 ASN A O 1
ATOM 1681 N N . MET A 1 208 ? -20.027 18.814 28.749 1.00 88.56 208 MET A N 1
ATOM 1682 C CA . MET A 1 208 ? -20.236 17.937 29.899 1.00 88.56 208 MET A CA 1
ATOM 1683 C C . MET A 1 208 ? -19.789 18.596 31.202 1.00 88.56 208 MET A C 1
ATOM 1685 O O . MET A 1 208 ? -20.521 18.547 32.192 1.00 88.56 208 MET A O 1
ATOM 1689 N N . ARG A 1 209 ? -18.638 19.276 31.219 1.00 89.62 209 ARG A N 1
ATOM 1690 C CA . ARG A 1 209 ? -18.169 20.012 32.402 1.00 89.62 209 ARG A CA 1
ATOM 1691 C C . ARG A 1 209 ? -19.133 21.136 32.791 1.00 89.62 209 ARG A C 1
ATOM 1693 O O . ARG A 1 209 ? -19.434 21.301 33.971 1.00 89.62 209 ARG A O 1
ATOM 1700 N N . LYS A 1 210 ? -19.662 21.878 31.816 1.00 92.19 210 LYS A N 1
ATOM 1701 C CA . LYS A 1 210 ? -20.628 22.964 32.046 1.00 92.19 210 LYS A CA 1
ATOM 1702 C C . LYS A 1 210 ? -21.966 22.451 32.584 1.00 92.19 210 LYS A C 1
ATOM 1704 O O . LYS A 1 210 ? -22.501 23.038 33.524 1.00 92.19 210 LYS A O 1
ATOM 1709 N N . LEU A 1 211 ? -22.482 21.348 32.036 1.00 88.00 211 LEU A N 1
ATOM 1710 C CA . LEU A 1 211 ? -23.694 20.684 32.533 1.00 88.00 211 LEU A CA 1
ATOM 1711 C C . LEU A 1 211 ? -23.528 20.232 33.988 1.00 88.00 211 LEU A C 1
ATOM 1713 O O . LEU A 1 211 ? -24.403 20.475 34.817 1.00 88.00 211 LEU A O 1
ATOM 1717 N N . HIS A 1 212 ? -22.366 19.666 34.320 1.00 84.00 212 HIS A N 1
ATOM 1718 C CA . HIS A 1 212 ? -22.040 19.240 35.679 1.00 84.00 212 HIS A CA 1
ATOM 1719 C C . HIS A 1 212 ? -22.012 20.387 36.699 1.00 84.00 212 HIS A C 1
ATOM 1721 O O . HIS A 1 212 ? -22.352 20.163 37.857 1.00 84.00 212 HIS A O 1
ATOM 1727 N N . MET A 1 213 ? -21.616 21.596 36.288 1.00 84.12 213 MET A N 1
ATOM 1728 C CA . MET A 1 213 ? -21.560 22.764 37.178 1.00 84.12 213 MET A CA 1
ATOM 1729 C C . MET A 1 213 ? -22.935 23.404 37.413 1.00 84.12 213 MET A C 1
ATOM 1731 O O . MET A 1 213 ? -23.147 24.011 38.458 1.00 84.12 213 MET A O 1
ATOM 1735 N N . ARG A 1 214 ? -23.871 23.291 36.458 1.00 85.50 214 ARG A N 1
ATOM 1736 C CA . ARG A 1 214 ? -25.199 23.929 36.554 1.00 85.50 214 ARG A CA 1
ATOM 1737 C C . ARG A 1 214 ? -26.221 23.112 37.339 1.00 85.50 214 ARG A C 1
ATOM 1739 O O . ARG A 1 214 ? -27.106 23.688 37.961 1.00 85.50 214 ARG A O 1
ATOM 1746 N N . ILE A 1 215 ? -26.121 21.787 37.313 1.00 79.06 215 ILE A N 1
ATOM 1747 C CA . ILE A 1 215 ? -27.071 20.912 38.005 1.00 79.06 215 ILE A CA 1
ATOM 1748 C C . ILE A 1 215 ? -26.582 20.723 39.447 1.00 79.06 215 ILE A C 1
ATOM 1750 O O . ILE A 1 215 ? -25.914 19.741 39.770 1.00 79.06 215 ILE A O 1
ATOM 1754 N N . GLN A 1 216 ? -26.887 21.688 40.323 1.00 63.66 216 GLN A N 1
ATOM 1755 C CA . GLN A 1 216 ? -26.717 21.493 41.763 1.00 63.66 216 GLN A CA 1
ATOM 1756 C C . GLN A 1 216 ? -27.680 20.393 42.241 1.00 63.66 216 GLN A C 1
ATOM 1758 O O . GLN A 1 216 ? -28.873 20.435 41.925 1.00 63.66 216 GLN A O 1
ATOM 1763 N N . PRO A 1 217 ? -27.194 19.393 42.991 1.00 63.44 217 PRO A N 1
ATOM 1764 C CA . PRO A 1 217 ? -28.012 18.284 43.445 1.00 63.44 217 PRO A CA 1
ATOM 1765 C C . PRO A 1 217 ? -28.904 18.727 44.614 1.00 63.44 217 PRO A C 1
ATOM 1767 O O . PRO A 1 217 ? -28.557 18.510 45.768 1.00 63.44 217 PRO A O 1
ATOM 1770 N N . ARG A 1 218 ? -30.055 19.346 44.335 1.00 64.00 218 ARG A N 1
ATOM 1771 C CA . ARG A 1 218 ? -31.154 19.422 45.309 1.00 64.00 218 ARG A CA 1
ATOM 1772 C C . ARG A 1 218 ? -31.901 18.083 45.246 1.00 64.00 218 ARG A C 1
ATOM 1774 O O . ARG A 1 218 ? -32.534 17.783 44.238 1.00 64.00 218 ARG A O 1
ATOM 1781 N N . ASP A 1 219 ? -31.675 17.247 46.260 1.00 68.88 219 ASP A N 1
ATOM 1782 C CA . ASP A 1 219 ? -32.290 15.932 46.513 1.00 68.88 219 ASP A CA 1
ATOM 1783 C C . ASP A 1 219 ? -32.242 14.911 45.367 1.00 68.88 219 ASP A C 1
ATOM 1785 O O . ASP A 1 219 ? -33.243 14.538 44.756 1.00 68.88 219 ASP A O 1
ATOM 1789 N N . LEU A 1 220 ? -31.036 14.417 45.058 1.00 63.03 220 LEU A N 1
ATOM 1790 C CA . LEU A 1 220 ? -30.863 13.416 44.006 1.00 63.03 220 LEU A CA 1
ATOM 1791 C C . LEU A 1 220 ? -31.076 11.984 44.494 1.00 63.03 220 LEU A C 1
ATOM 1793 O O . LEU A 1 220 ? -30.177 11.339 45.040 1.00 63.03 220 LEU A O 1
ATOM 1797 N N . ASP A 1 221 ? -32.254 11.497 44.125 1.00 81.00 221 ASP A N 1
ATOM 1798 C CA . ASP A 1 221 ? -32.633 10.109 43.906 1.00 81.00 221 ASP A CA 1
ATOM 1799 C C . ASP A 1 221 ? -31.490 9.233 43.347 1.00 81.00 221 ASP A C 1
ATOM 1801 O O . ASP A 1 221 ? -30.715 9.652 42.472 1.00 81.00 221 ASP A O 1
ATOM 1805 N N . ARG A 1 222 ? -31.403 7.977 43.811 1.00 81.06 222 ARG A N 1
ATOM 1806 C CA . ARG A 1 222 ? -30.327 7.010 43.483 1.00 81.06 222 ARG A CA 1
ATOM 1807 C C . ARG A 1 222 ? -30.097 6.857 41.970 1.00 81.06 222 ARG A C 1
ATOM 1809 O O . ARG A 1 222 ? -28.957 6.669 41.539 1.00 81.06 222 ARG A O 1
ATOM 1816 N N . ASN A 1 223 ? -31.147 7.019 41.165 1.00 80.44 223 ASN A N 1
ATOM 1817 C CA . ASN A 1 223 ? -31.105 6.922 39.705 1.00 80.44 223 ASN A CA 1
ATOM 1818 C C . ASN A 1 223 ? -30.245 8.007 39.037 1.00 80.44 223 ASN A C 1
ATOM 1820 O O . ASN A 1 223 ? -29.514 7.710 38.089 1.00 80.44 223 ASN A O 1
ATOM 1824 N N . LYS A 1 224 ? -30.223 9.242 39.556 1.00 80.69 224 LYS A N 1
ATOM 1825 C CA . LYS A 1 224 ? -29.448 10.334 38.935 1.00 80.69 224 LYS A CA 1
ATOM 1826 C C . LYS A 1 224 ? -27.933 10.165 39.122 1.00 80.69 224 LYS A C 1
ATOM 1828 O O . LYS A 1 224 ? -27.157 10.609 38.276 1.00 80.69 224 LYS A O 1
ATOM 1833 N N . ARG A 1 225 ? -27.490 9.439 40.163 1.00 83.19 225 ARG A N 1
ATOM 1834 C CA . ARG A 1 225 ? -26.068 9.071 40.340 1.00 83.19 225 ARG A CA 1
ATOM 1835 C C . ARG A 1 225 ? -25.575 8.096 39.266 1.00 83.19 225 ARG A C 1
ATOM 1837 O O . ARG A 1 225 ? -24.414 8.186 38.872 1.00 83.19 225 ARG A O 1
ATOM 1844 N N . ASN A 1 226 ? -26.426 7.183 38.794 1.00 85.88 226 ASN A N 1
ATOM 1845 C CA . ASN A 1 226 ? -26.048 6.198 37.776 1.00 85.88 226 ASN A CA 1
ATOM 1846 C C . ASN A 1 226 ? -25.875 6.845 36.396 1.00 85.88 226 ASN A C 1
ATOM 1848 O O . ASN A 1 226 ? -24.894 6.551 35.716 1.00 85.88 226 ASN A O 1
ATOM 1852 N N . ILE A 1 227 ? -26.759 7.782 36.033 1.00 85.12 227 ILE A N 1
ATOM 1853 C CA . ILE A 1 227 ? -26.669 8.534 34.769 1.00 85.12 227 ILE A CA 1
ATOM 1854 C C . ILE A 1 227 ? -25.335 9.287 34.695 1.00 85.12 227 ILE A C 1
ATOM 1856 O O . ILE A 1 227 ? -24.574 9.111 33.748 1.00 85.12 227 ILE A O 1
ATOM 1860 N N . ARG A 1 228 ? -24.978 10.017 35.761 1.00 85.25 228 ARG A N 1
ATOM 1861 C CA . ARG A 1 228 ? -23.718 10.773 35.827 1.00 85.25 228 ARG A CA 1
ATOM 1862 C C . ARG A 1 228 ? -22.479 9.891 35.645 1.00 85.25 228 ARG A C 1
ATOM 1864 O O . ARG A 1 228 ? -21.522 10.299 34.993 1.00 85.25 228 ARG A O 1
ATOM 1871 N N . LYS A 1 229 ? -22.477 8.687 36.228 1.00 88.50 229 LYS A N 1
ATOM 1872 C CA . LYS A 1 229 ? -21.369 7.733 36.061 1.00 88.50 229 LYS A CA 1
ATOM 1873 C C . LYS A 1 229 ? -21.262 7.251 34.618 1.00 88.50 229 LYS A C 1
ATOM 1875 O O . LYS A 1 229 ? -20.153 7.189 34.099 1.00 88.50 229 LYS A O 1
ATOM 1880 N N . ARG A 1 230 ? -22.393 6.960 33.970 1.00 87.75 230 ARG A N 1
ATOM 1881 C CA . ARG A 1 230 ? -22.418 6.514 32.574 1.00 87.75 230 ARG A CA 1
ATOM 1882 C C . ARG A 1 230 ? -21.864 7.580 31.630 1.00 87.75 230 ARG A C 1
ATOM 1884 O O . ARG A 1 230 ?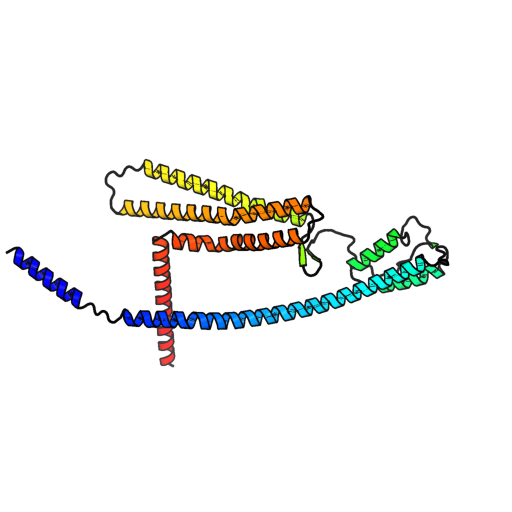 -21.025 7.260 30.796 1.00 87.75 230 ARG A O 1
ATOM 1891 N N . ASP A 1 231 ? -22.255 8.839 31.818 1.00 90.06 231 ASP A N 1
ATOM 1892 C CA . ASP A 1 231 ? -21.771 9.950 30.987 1.00 90.06 231 ASP A CA 1
ATOM 1893 C C . ASP A 1 231 ? -20.264 10.184 31.175 1.00 90.06 231 ASP A C 1
ATOM 1895 O O . ASP A 1 231 ? -19.541 10.438 30.214 1.00 90.06 231 ASP A O 1
ATOM 1899 N N . GLN A 1 232 ? -19.758 10.039 32.405 1.00 89.75 232 GLN A N 1
ATOM 1900 C CA . GLN A 1 232 ? -18.320 10.103 32.679 1.00 89.75 232 GLN A CA 1
ATOM 1901 C C . GLN A 1 232 ? -17.544 8.939 32.053 1.00 89.75 232 GLN A C 1
ATOM 1903 O O . GLN A 1 232 ? -16.437 9.150 31.560 1.00 89.75 232 GLN A O 1
ATOM 1908 N N . GLU A 1 233 ? -18.091 7.720 32.072 1.00 92.38 233 GLU A N 1
ATOM 1909 C CA . GLU A 1 233 ? -17.474 6.572 31.401 1.00 92.38 233 GLU A CA 1
ATOM 1910 C C . GLU A 1 233 ? -17.443 6.764 29.883 1.00 92.38 233 GLU A C 1
ATOM 1912 O O . GLU A 1 233 ? -16.392 6.560 29.279 1.00 92.38 233 GLU A O 1
ATOM 1917 N N . LEU A 1 234 ? -18.543 7.230 29.282 1.00 90.88 234 LEU A N 1
ATOM 1918 C CA . LEU A 1 234 ? -18.611 7.530 27.851 1.00 90.88 234 LEU A CA 1
ATOM 1919 C C . LEU A 1 234 ? -17.596 8.611 27.459 1.00 90.88 234 LEU A C 1
ATOM 1921 O O . LEU A 1 234 ? -16.854 8.443 26.496 1.00 90.88 234 LEU A O 1
ATOM 1925 N N . LEU A 1 235 ? -17.501 9.688 28.242 1.00 92.25 235 LEU A N 1
ATOM 1926 C CA . LEU A 1 235 ? -16.538 10.759 27.992 1.00 92.25 235 LEU A CA 1
ATOM 1927 C C . LEU A 1 235 ? -15.088 10.260 28.075 1.00 92.25 235 LEU A C 1
ATOM 1929 O O . LEU A 1 235 ? -14.265 10.633 27.244 1.00 92.25 235 LEU A O 1
ATOM 1933 N N . ARG A 1 236 ? -14.767 9.400 29.051 1.00 92.94 236 ARG A N 1
ATOM 1934 C CA . ARG A 1 236 ? -13.434 8.782 29.154 1.00 92.94 236 ARG A CA 1
ATOM 1935 C C . ARG A 1 236 ? -13.134 7.862 27.976 1.00 92.94 236 ARG A C 1
ATOM 1937 O O . ARG A 1 236 ? -11.994 7.836 27.531 1.00 92.94 236 ARG A O 1
ATOM 1944 N N . MET A 1 237 ? -14.133 7.132 27.482 1.00 93.06 237 MET A N 1
ATOM 1945 C CA . MET A 1 237 ? -13.991 6.288 26.297 1.00 93.06 237 MET A CA 1
ATOM 1946 C C . MET A 1 237 ? -13.669 7.123 25.055 1.00 93.06 237 MET A C 1
ATOM 1948 O O . MET A 1 237 ? -12.681 6.837 24.388 1.00 93.06 237 MET A O 1
ATOM 1952 N N . VAL A 1 238 ? -14.425 8.197 24.804 1.00 93.00 238 VAL A N 1
ATOM 1953 C CA . VAL A 1 238 ? -14.181 9.100 23.664 1.00 93.00 238 VAL A CA 1
ATOM 1954 C C . VAL A 1 238 ? -12.813 9.777 23.772 1.00 93.00 238 VAL A C 1
ATOM 1956 O O . VAL A 1 238 ? -12.068 9.808 22.802 1.00 93.00 238 VAL A O 1
ATOM 1959 N N . LEU A 1 239 ? -12.436 10.285 24.950 1.00 93.12 239 LEU A N 1
ATOM 1960 C CA . LEU A 1 239 ? -11.118 10.903 25.137 1.00 93.12 239 LEU A CA 1
ATOM 1961 C C . LEU A 1 239 ? -9.970 9.898 24.968 1.00 93.12 239 LEU A C 1
ATOM 1963 O O . LEU A 1 239 ? -8.935 10.252 24.410 1.00 93.12 239 LEU A O 1
ATOM 1967 N N . GLY A 1 240 ? -10.153 8.658 25.432 1.00 94.44 240 GLY A N 1
ATOM 1968 C CA . GLY A 1 240 ? -9.191 7.578 25.218 1.00 94.44 240 GLY A CA 1
ATOM 1969 C C . GLY A 1 240 ? -9.018 7.251 23.737 1.00 94.44 240 GLY A C 1
ATOM 1970 O O . GLY A 1 240 ? -7.889 7.114 23.276 1.00 94.44 240 GLY A O 1
ATOM 1971 N N . ASP A 1 241 ? -10.119 7.202 22.989 1.00 94.81 241 ASP A N 1
ATOM 1972 C CA . ASP A 1 241 ? -10.103 6.977 21.545 1.00 94.81 241 ASP A CA 1
ATOM 1973 C C . ASP A 1 241 ? -9.382 8.107 20.799 1.00 94.81 241 ASP A C 1
ATOM 1975 O O . ASP A 1 241 ? -8.455 7.846 20.035 1.00 94.81 241 ASP A O 1
ATOM 1979 N N . VAL A 1 242 ? -9.702 9.374 21.089 1.00 95.12 242 VAL A N 1
ATOM 1980 C CA . VAL A 1 242 ? -9.000 10.534 20.505 1.00 95.12 242 VAL A CA 1
ATOM 1981 C C . VAL A 1 242 ? -7.499 10.485 20.803 1.00 95.12 242 VAL A C 1
ATOM 1983 O O . VAL A 1 242 ? -6.685 10.761 19.925 1.00 95.12 242 VAL A O 1
ATOM 1986 N N . PHE A 1 243 ? -7.115 10.105 22.023 1.00 94.88 243 PHE A N 1
ATOM 1987 C CA . PHE A 1 243 ? -5.712 10.009 22.418 1.00 94.88 243 PHE A CA 1
ATOM 1988 C C . PHE A 1 243 ? -4.956 8.906 21.662 1.00 94.88 243 PHE A C 1
ATOM 1990 O O . PHE A 1 243 ? -3.851 9.144 21.176 1.00 94.88 243 PHE A O 1
ATOM 1997 N N . VAL A 1 244 ? -5.539 7.712 21.521 1.00 95.31 244 VAL A N 1
ATOM 1998 C CA . VAL A 1 244 ? -4.906 6.614 20.769 1.00 95.31 244 VAL A CA 1
ATOM 1999 C C . VAL A 1 244 ? -4.854 6.920 19.273 1.00 95.31 244 VAL A C 1
ATOM 2001 O O . VAL A 1 244 ? -3.823 6.672 18.646 1.00 95.31 244 VAL A O 1
ATOM 2004 N N . ASN A 1 245 ? -5.901 7.537 18.719 1.00 94.12 245 ASN A N 1
ATOM 2005 C CA . ASN A 1 245 ? -5.888 8.047 17.349 1.00 94.12 245 ASN A CA 1
ATOM 2006 C C . ASN A 1 245 ? -4.743 9.052 17.148 1.00 94.12 245 ASN A C 1
ATOM 2008 O O . ASN A 1 245 ? -3.992 8.939 16.186 1.00 94.12 245 ASN A O 1
ATOM 2012 N N . LEU A 1 246 ? -4.552 9.998 18.075 1.00 93.94 246 LEU A N 1
ATOM 2013 C CA . LEU A 1 246 ? -3.450 10.960 18.011 1.00 93.94 246 LEU A CA 1
ATOM 2014 C C . LEU A 1 246 ? -2.087 10.248 17.990 1.00 93.94 246 LEU A C 1
ATOM 2016 O O . LEU A 1 246 ? -1.251 10.551 17.144 1.00 93.94 246 LEU A O 1
ATOM 2020 N N . LEU A 1 247 ? -1.871 9.279 18.886 1.00 94.38 247 LEU A N 1
ATOM 2021 C CA . LEU A 1 247 ? -0.603 8.548 18.991 1.00 94.38 247 LEU A CA 1
ATOM 2022 C C . LEU A 1 247 ? -0.297 7.663 17.777 1.00 94.38 247 LEU A C 1
ATOM 2024 O O . LEU A 1 247 ? 0.870 7.477 17.446 1.00 94.38 247 LEU A O 1
ATOM 2028 N N . THR A 1 248 ? -1.317 7.100 17.134 1.00 94.25 248 THR A N 1
ATOM 2029 C CA . THR A 1 248 ? -1.140 6.161 16.015 1.00 94.25 248 THR A CA 1
ATOM 2030 C C . THR A 1 248 ? -1.133 6.861 14.656 1.00 94.25 248 THR A C 1
ATOM 2032 O O . THR A 1 248 ? -0.300 6.531 13.812 1.00 94.25 248 THR A O 1
ATOM 2035 N N . LEU A 1 249 ? -1.995 7.863 14.440 1.00 94.31 249 LEU A N 1
ATOM 2036 C CA . LEU A 1 249 ? -2.082 8.583 13.164 1.00 94.31 249 LEU A CA 1
ATOM 2037 C C . LEU A 1 249 ? -0.992 9.646 13.011 1.00 94.31 249 LEU A C 1
ATOM 2039 O O . LEU A 1 249 ? -0.573 9.913 11.883 1.00 94.31 249 LEU A O 1
ATOM 2043 N N . PHE A 1 250 ? -0.513 10.261 14.098 1.00 93.06 250 PHE A N 1
ATOM 2044 C CA . PHE A 1 250 ? 0.495 11.320 13.997 1.00 93.06 250 PHE A CA 1
ATOM 2045 C C . PHE A 1 250 ? 1.823 10.825 13.387 1.00 93.06 250 PHE A C 1
ATOM 2047 O O . PHE A 1 250 ? 2.262 11.427 12.404 1.00 93.06 250 PHE A O 1
ATOM 2054 N N . PRO A 1 251 ? 2.429 9.707 13.847 1.00 94.94 251 PRO A N 1
ATOM 2055 C CA . PRO A 1 251 ? 3.641 9.169 13.226 1.00 94.94 251 PRO A CA 1
ATOM 2056 C C . PRO A 1 251 ? 3.439 8.808 11.752 1.00 94.94 251 PRO A C 1
ATOM 2058 O O . PRO A 1 251 ? 4.292 9.102 10.921 1.00 94.94 251 PRO A O 1
ATOM 2061 N N . TYR A 1 252 ? 2.294 8.212 11.410 1.00 94.88 252 TYR A N 1
ATOM 2062 C CA . TYR A 1 252 ? 1.974 7.845 10.031 1.00 94.88 252 TYR A CA 1
ATOM 2063 C C . TYR A 1 252 ? 1.860 9.070 9.112 1.00 94.88 252 TYR A C 1
ATOM 2065 O O . TYR A 1 252 ? 2.415 9.082 8.015 1.00 94.88 252 TYR A O 1
ATOM 2073 N N . SER A 1 253 ? 1.214 10.135 9.592 1.00 94.31 253 SER A N 1
ATOM 2074 C CA . SER A 1 253 ? 1.089 11.404 8.864 1.00 94.31 253 SER A CA 1
ATOM 2075 C C . SER A 1 253 ? 2.448 12.040 8.595 1.00 94.31 253 SER A C 1
ATOM 2077 O O . SER A 1 253 ? 2.687 12.547 7.502 1.00 94.31 253 SER A O 1
ATOM 2079 N N . PHE A 1 254 ? 3.340 11.996 9.588 1.00 95.06 254 PHE A N 1
ATOM 2080 C CA . PHE A 1 254 ? 4.687 12.537 9.459 1.00 95.06 254 PHE A CA 1
ATOM 2081 C C . PHE A 1 254 ? 5.498 11.785 8.400 1.00 95.06 254 PHE A C 1
ATOM 2083 O O . PHE A 1 254 ? 6.106 12.420 7.546 1.00 95.06 254 PHE A O 1
ATOM 2090 N N . VAL A 1 255 ? 5.440 10.449 8.402 1.00 95.12 255 VAL A N 1
ATOM 2091 C CA . VAL A 1 255 ? 6.124 9.617 7.398 1.00 95.12 255 VAL A CA 1
ATOM 2092 C C . VAL A 1 255 ? 5.585 9.887 5.997 1.00 95.12 255 VAL A C 1
ATOM 2094 O O . VAL A 1 255 ? 6.365 10.110 5.082 1.00 95.12 255 VAL A O 1
ATOM 2097 N N . ILE A 1 256 ? 4.260 9.955 5.820 1.00 92.50 256 ILE A N 1
ATOM 2098 C CA . ILE A 1 256 ? 3.662 10.312 4.523 1.00 92.50 256 ILE A CA 1
ATOM 2099 C C . ILE A 1 256 ? 4.154 11.677 4.040 1.00 92.50 256 ILE A C 1
ATOM 2101 O O . ILE A 1 256 ? 4.485 11.834 2.863 1.00 92.50 256 ILE A O 1
ATOM 2105 N N . LEU A 1 257 ? 4.184 12.668 4.932 1.00 92.81 257 LEU A N 1
ATOM 2106 C CA . LEU A 1 257 ? 4.632 14.012 4.596 1.00 92.81 257 LEU A CA 1
ATOM 2107 C C . LEU A 1 257 ? 6.114 14.019 4.200 1.00 92.81 257 LEU A C 1
ATOM 2109 O O . LEU A 1 257 ? 6.465 14.615 3.183 1.00 92.81 257 LEU A O 1
ATOM 2113 N N . GLU A 1 258 ? 6.968 13.335 4.962 1.00 92.75 258 GLU A N 1
ATOM 2114 C CA . GLU A 1 258 ? 8.388 13.179 4.642 1.00 92.75 258 GLU A CA 1
ATOM 2115 C C . GLU A 1 258 ? 8.569 12.509 3.276 1.00 92.75 258 GLU A C 1
ATOM 2117 O O . GLU A 1 258 ? 9.273 13.043 2.417 1.00 92.75 258 GLU A O 1
ATOM 2122 N N . THR A 1 259 ? 7.899 11.383 3.032 1.00 90.12 259 THR A N 1
ATOM 2123 C CA . THR A 1 259 ? 7.963 10.665 1.756 1.00 90.12 259 THR A CA 1
ATOM 2124 C C . THR A 1 259 ? 7.498 11.551 0.597 1.00 90.12 259 THR A C 1
ATOM 2126 O O . THR A 1 259 ? 8.147 11.583 -0.451 1.00 90.12 259 THR A O 1
ATOM 2129 N N . ALA A 1 260 ? 6.431 12.337 0.775 1.00 88.81 260 ALA A N 1
ATOM 2130 C CA . ALA A 1 260 ? 5.950 13.273 -0.241 1.00 88.81 260 ALA A CA 1
ATOM 2131 C C . ALA A 1 260 ? 6.974 14.384 -0.545 1.00 88.81 260 ALA A C 1
ATOM 2133 O O . ALA A 1 260 ? 7.264 14.652 -1.713 1.00 88.81 260 ALA A O 1
ATOM 2134 N N . ILE A 1 261 ? 7.562 14.998 0.489 1.00 89.81 261 ILE A N 1
ATOM 2135 C CA . ILE A 1 261 ? 8.564 16.068 0.348 1.00 89.81 261 ILE A CA 1
ATOM 2136 C C . ILE A 1 261 ? 9.836 15.533 -0.309 1.00 89.81 261 ILE A C 1
ATOM 2138 O O . ILE A 1 261 ? 10.348 16.105 -1.272 1.00 89.81 261 ILE A O 1
ATOM 2142 N N . THR A 1 262 ? 10.354 14.421 0.200 1.00 89.44 262 THR A N 1
ATOM 2143 C CA . THR A 1 262 ? 11.622 13.849 -0.257 1.00 89.44 262 THR A CA 1
ATOM 2144 C C . THR A 1 262 ? 11.526 13.285 -1.672 1.00 89.44 262 THR A C 1
ATOM 2146 O O . THR A 1 262 ? 12.500 13.371 -2.411 1.00 89.44 262 THR A O 1
ATOM 2149 N N . THR A 1 263 ? 10.358 12.790 -2.096 1.00 83.50 263 THR A N 1
ATOM 2150 C CA . THR A 1 263 ? 10.118 12.400 -3.498 1.00 83.50 263 THR A CA 1
ATOM 2151 C C . THR A 1 263 ? 10.218 13.597 -4.449 1.00 83.50 263 THR A C 1
ATOM 2153 O O . THR A 1 263 ? 10.654 13.437 -5.587 1.00 83.50 263 THR A O 1
ATOM 2156 N N . TYR A 1 264 ? 9.848 14.800 -3.997 1.00 83.50 264 TYR A N 1
ATOM 2157 C CA . TYR A 1 264 ? 9.920 16.013 -4.813 1.00 83.50 264 TYR A CA 1
ATOM 2158 C C . TYR A 1 264 ? 11.317 16.649 -4.813 1.00 83.50 264 TYR A C 1
ATOM 2160 O O . TYR A 1 264 ? 11.796 17.092 -5.854 1.00 83.50 264 TYR A O 1
ATOM 2168 N N . ILE A 1 265 ? 11.976 16.698 -3.651 1.00 87.12 265 ILE A N 1
ATOM 2169 C CA . ILE A 1 265 ? 13.237 17.436 -3.473 1.00 87.12 265 ILE A CA 1
ATOM 2170 C C . ILE A 1 265 ? 14.468 16.560 -3.749 1.00 87.12 265 ILE A C 1
ATOM 2172 O O . ILE A 1 265 ? 15.462 17.040 -4.292 1.00 87.12 265 ILE A O 1
ATOM 2176 N N . SER A 1 266 ? 14.436 15.277 -3.388 1.00 78.81 266 SER A N 1
ATOM 2177 C CA . SER A 1 266 ? 15.613 14.405 -3.393 1.00 78.81 266 SER A CA 1
ATOM 2178 C C . SER A 1 266 ? 15.477 13.302 -4.438 1.00 78.81 266 SER A C 1
ATOM 2180 O O . SER A 1 266 ? 15.112 12.172 -4.122 1.00 78.81 266 SER A O 1
ATOM 2182 N N . MET A 1 267 ? 15.835 13.611 -5.690 1.00 71.25 267 MET A N 1
ATOM 2183 C CA . MET A 1 267 ? 15.831 12.612 -6.772 1.00 71.25 267 MET A CA 1
ATOM 2184 C C . MET A 1 267 ? 16.827 11.461 -6.530 1.00 71.25 267 MET A C 1
ATOM 2186 O O . MET A 1 267 ? 16.597 10.352 -7.001 1.00 71.25 267 MET A O 1
ATOM 2190 N N . ASN A 1 268 ? 17.882 11.692 -5.737 1.00 82.38 268 ASN A N 1
ATOM 2191 C CA . ASN A 1 268 ? 18.915 10.701 -5.430 1.00 82.38 268 ASN A CA 1
ATOM 2192 C C . ASN A 1 268 ? 18.968 10.409 -3.922 1.00 82.38 268 ASN A C 1
ATOM 2194 O O . ASN A 1 268 ? 19.766 10.997 -3.192 1.00 82.38 268 ASN A O 1
ATO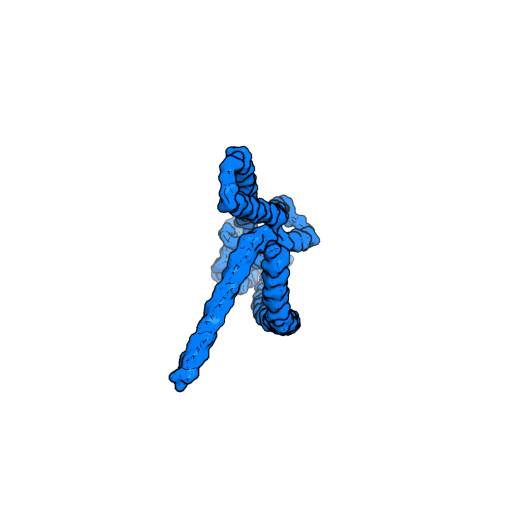M 2198 N N . LYS A 1 269 ? 18.115 9.499 -3.441 1.00 83.12 269 LYS A N 1
ATOM 2199 C CA . LYS A 1 269 ? 18.198 8.980 -2.066 1.00 83.12 269 LYS A CA 1
ATOM 2200 C C . LYS A 1 269 ? 19.286 7.908 -1.958 1.00 83.12 269 LYS A C 1
ATOM 2202 O O . LYS A 1 269 ? 19.392 7.038 -2.820 1.00 83.12 269 LYS A O 1
ATOM 2207 N N . SER A 1 270 ? 20.056 7.935 -0.868 1.00 90.81 270 SER A N 1
ATOM 2208 C CA . SER A 1 270 ? 20.961 6.830 -0.519 1.00 90.81 270 SER A CA 1
ATOM 2209 C C . SER A 1 270 ? 20.171 5.539 -0.267 1.00 90.81 270 SER A C 1
ATOM 2211 O O . SER A 1 270 ? 19.063 5.576 0.273 1.00 90.81 270 SER A O 1
ATOM 2213 N N . ILE A 1 271 ? 20.764 4.390 -0.608 1.00 86.69 271 ILE A N 1
ATOM 2214 C CA . ILE A 1 271 ? 20.179 3.057 -0.386 1.00 86.69 271 ILE A CA 1
ATOM 2215 C C . ILE A 1 271 ? 19.837 2.848 1.097 1.00 86.69 271 ILE A C 1
ATOM 2217 O O . ILE A 1 271 ? 18.7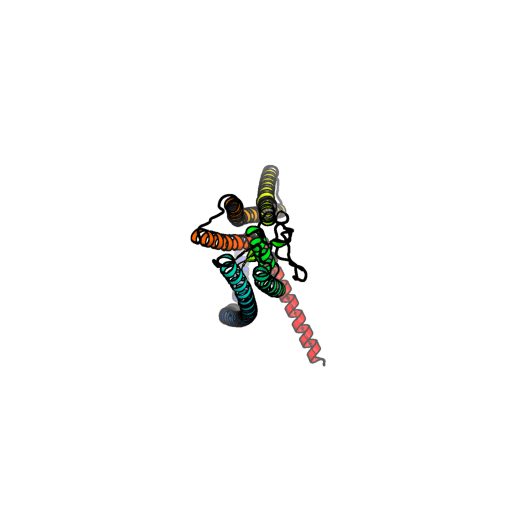74 2.310 1.409 1.00 86.69 271 ILE A O 1
ATOM 2221 N N . ASP A 1 272 ? 20.691 3.305 2.013 1.00 91.56 272 ASP A N 1
ATOM 2222 C CA . ASP A 1 272 ? 20.460 3.140 3.453 1.00 91.56 272 ASP A CA 1
ATOM 2223 C C . ASP A 1 272 ? 19.286 3.984 3.949 1.00 91.56 272 ASP A C 1
ATOM 2225 O O . ASP A 1 272 ? 18.481 3.520 4.755 1.00 91.56 272 ASP A O 1
ATOM 2229 N N . HIS A 1 273 ? 19.121 5.189 3.402 1.00 89.38 273 HIS A N 1
ATOM 2230 C CA . HIS A 1 273 ? 17.984 6.044 3.728 1.00 89.38 273 HIS A CA 1
ATOM 2231 C C . HIS A 1 273 ? 16.663 5.408 3.269 1.00 89.38 273 HIS A C 1
ATOM 2233 O O . HIS A 1 273 ? 15.715 5.345 4.046 1.00 89.38 273 HIS A O 1
ATOM 2239 N N . ILE A 1 274 ? 16.632 4.824 2.064 1.00 86.38 274 ILE A N 1
ATOM 2240 C CA . ILE A 1 274 ? 15.460 4.091 1.555 1.00 86.38 274 ILE A CA 1
ATOM 2241 C C . ILE A 1 274 ? 15.111 2.902 2.466 1.00 86.38 274 ILE A C 1
ATOM 2243 O O . ILE A 1 274 ? 13.938 2.627 2.712 1.00 86.38 274 ILE A O 1
ATOM 2247 N N . ARG A 1 275 ? 16.112 2.179 2.985 1.00 90.25 275 ARG A N 1
ATOM 2248 C CA . ARG A 1 275 ? 15.882 1.055 3.911 1.00 90.25 275 ARG A CA 1
ATOM 2249 C C . ARG A 1 275 ? 15.253 1.516 5.224 1.00 90.25 275 ARG A C 1
ATOM 2251 O O . ARG A 1 275 ? 14.307 0.881 5.688 1.00 90.25 275 ARG A O 1
ATOM 2258 N N . ILE A 1 276 ? 15.754 2.611 5.795 1.00 93.12 276 ILE A N 1
ATOM 2259 C CA . ILE A 1 276 ? 15.219 3.195 7.030 1.00 93.12 276 ILE A CA 1
ATOM 2260 C C . ILE A 1 276 ? 13.787 3.692 6.806 1.00 93.12 276 ILE A C 1
ATOM 2262 O O . ILE A 1 276 ? 12.901 3.349 7.583 1.00 93.12 276 ILE A O 1
ATOM 2266 N N . GLU A 1 277 ? 13.536 4.422 5.719 1.00 90.06 277 GLU A N 1
ATOM 2267 C CA . GLU A 1 277 ? 12.204 4.927 5.367 1.00 90.06 277 GLU A CA 1
ATOM 2268 C C . GLU A 1 277 ? 11.191 3.786 5.206 1.00 90.06 277 GLU A C 1
ATOM 2270 O O . GLU A 1 277 ? 10.100 3.835 5.777 1.00 90.06 277 GLU A O 1
ATOM 2275 N N . ASN A 1 278 ? 11.565 2.710 4.505 1.00 89.06 278 ASN A N 1
ATOM 2276 C CA . ASN A 1 278 ? 10.715 1.528 4.361 1.00 89.06 278 ASN A CA 1
ATOM 2277 C C . ASN A 1 278 ? 10.413 0.874 5.714 1.00 89.06 278 ASN A C 1
ATOM 2279 O O . ASN A 1 278 ? 9.268 0.519 5.986 1.00 89.06 278 ASN A O 1
ATOM 2283 N N . PHE A 1 279 ? 11.420 0.729 6.578 1.00 94.56 279 PHE A N 1
ATOM 2284 C CA . PHE A 1 279 ? 11.237 0.161 7.911 1.00 94.56 279 PHE A CA 1
ATOM 2285 C C . PHE A 1 279 ? 10.283 1.005 8.768 1.00 94.56 279 PHE A C 1
ATOM 2287 O O . PHE A 1 279 ? 9.332 0.471 9.344 1.00 94.56 279 PHE A O 1
ATOM 2294 N N . ILE A 1 280 ? 10.486 2.325 8.800 1.00 95.50 280 ILE A N 1
ATOM 2295 C CA . ILE A 1 280 ? 9.613 3.255 9.525 1.00 95.50 280 ILE A CA 1
ATOM 2296 C C . ILE A 1 280 ? 8.191 3.202 8.950 1.00 95.50 280 ILE A C 1
ATOM 2298 O O . ILE A 1 280 ? 7.232 3.132 9.715 1.00 95.50 280 ILE A O 1
ATOM 2302 N N . THR A 1 281 ? 8.045 3.161 7.623 1.00 92.38 281 THR A N 1
ATOM 2303 C CA . THR A 1 281 ? 6.745 3.052 6.942 1.00 92.38 281 THR A CA 1
ATOM 2304 C C . THR A 1 281 ? 5.996 1.783 7.336 1.00 92.38 281 THR A C 1
ATOM 2306 O O . THR A 1 281 ? 4.790 1.837 7.574 1.00 92.38 281 THR A O 1
ATOM 2309 N N . VAL A 1 282 ? 6.679 0.640 7.452 1.00 93.69 282 VAL A N 1
ATOM 2310 C CA . VAL A 1 282 ? 6.057 -0.615 7.907 1.00 93.69 282 VAL A CA 1
ATOM 2311 C C . VAL A 1 282 ? 5.557 -0.484 9.347 1.00 93.69 282 VAL A C 1
ATOM 2313 O O . VAL A 1 282 ? 4.415 -0.851 9.631 1.00 93.69 282 VAL A O 1
ATOM 2316 N N . ILE A 1 283 ? 6.366 0.084 10.247 1.00 96.06 283 ILE A N 1
ATOM 2317 C CA . ILE A 1 283 ? 5.977 0.288 11.651 1.00 96.06 283 ILE A CA 1
ATOM 2318 C C . ILE A 1 283 ? 4.778 1.230 11.758 1.00 96.06 283 ILE A C 1
ATOM 2320 O O . ILE A 1 283 ? 3.799 0.913 12.435 1.00 96.06 283 ILE A O 1
ATOM 2324 N N . THR A 1 284 ? 4.820 2.384 11.093 1.00 95.25 284 THR A N 1
ATOM 2325 C CA . THR A 1 284 ? 3.731 3.364 11.174 1.00 95.25 284 THR A CA 1
ATOM 2326 C C . THR A 1 284 ? 2.463 2.873 10.487 1.00 95.25 284 THR A C 1
ATOM 2328 O O . THR A 1 284 ? 1.374 3.127 10.995 1.00 95.25 284 THR A O 1
ATOM 2331 N N . SER A 1 285 ? 2.578 2.090 9.411 1.00 93.00 285 SER A N 1
ATOM 2332 C CA . SER A 1 285 ? 1.433 1.417 8.787 1.00 93.00 285 SER A CA 1
ATOM 2333 C C . SER A 1 285 ? 0.805 0.387 9.725 1.00 93.00 285 SER A C 1
ATOM 2335 O O . SER A 1 285 ? -0.417 0.313 9.824 1.00 93.00 285 SER A O 1
ATOM 2337 N N . PHE A 1 286 ? 1.613 -0.379 10.462 1.00 94.44 286 PHE A N 1
ATOM 2338 C CA . PHE A 1 286 ? 1.103 -1.305 11.474 1.00 94.44 286 PHE A CA 1
ATOM 2339 C C . PHE A 1 286 ? 0.372 -0.572 12.612 1.00 94.44 286 PHE A C 1
ATOM 2341 O O . PHE A 1 286 ? -0.707 -1.002 13.026 1.00 94.44 286 PHE A O 1
ATOM 2348 N N . LEU A 1 287 ? 0.914 0.556 13.089 1.00 93.69 287 LEU A N 1
ATOM 2349 C CA . LEU A 1 287 ? 0.252 1.404 14.089 1.00 93.69 287 LEU A CA 1
ATOM 2350 C C . LEU A 1 287 ? -1.072 1.973 13.564 1.00 93.69 287 LEU A C 1
ATOM 2352 O O . LEU A 1 287 ? -2.082 1.912 14.263 1.00 93.69 287 LEU A O 1
ATOM 2356 N N . TYR A 1 288 ? -1.081 2.460 12.323 1.00 94.81 288 TYR A N 1
ATOM 2357 C CA . TYR A 1 288 ? -2.284 2.935 11.646 1.00 94.81 288 TYR A CA 1
ATOM 2358 C C . TYR A 1 288 ? -3.345 1.831 11.528 1.00 94.81 288 TYR A C 1
ATOM 2360 O O . TYR A 1 288 ? -4.497 2.043 11.895 1.00 94.81 288 TYR A O 1
ATOM 2368 N N . LEU A 1 289 ? -2.970 0.625 11.092 1.00 93.62 289 LEU A N 1
ATOM 2369 C CA . LEU A 1 289 ? -3.902 -0.503 10.982 1.00 93.62 289 LEU A CA 1
ATOM 2370 C C . LEU A 1 289 ? -4.433 -0.955 12.348 1.00 93.62 289 LEU A C 1
ATOM 2372 O O . LEU A 1 289 ? -5.609 -1.293 12.481 1.00 93.62 289 LEU A O 1
ATOM 2376 N N . SER A 1 290 ? -3.591 -0.922 13.381 1.00 92.44 290 SER A N 1
ATOM 2377 C CA . SER A 1 290 ? -3.991 -1.264 14.752 1.00 92.44 290 SER A CA 1
ATOM 2378 C C . SER A 1 290 ? -5.090 -0.341 15.281 1.00 92.44 290 SER A C 1
ATOM 2380 O O . SER A 1 290 ? -5.911 -0.759 16.100 1.00 92.44 290 SER A O 1
ATOM 2382 N N . ASN A 1 291 ? -5.158 0.891 14.773 1.00 92.75 291 ASN A N 1
ATOM 2383 C CA . ASN A 1 291 ? -6.177 1.857 15.149 1.00 92.75 291 ASN A CA 1
ATOM 2384 C C . ASN A 1 291 ? -7.606 1.402 14.788 1.00 92.75 291 ASN A C 1
ATOM 2386 O O . ASN A 1 291 ? -8.539 1.730 15.510 1.00 92.75 291 ASN A O 1
ATOM 2390 N N . PHE A 1 292 ? -7.800 0.560 13.763 1.00 93.62 292 PHE A N 1
ATOM 2391 C CA . PHE A 1 292 ? -9.127 0.000 13.454 1.00 93.62 292 PHE A CA 1
ATOM 2392 C C . PHE A 1 292 ? -9.670 -0.912 14.563 1.00 93.62 292 PHE A C 1
ATOM 2394 O O . PHE A 1 292 ? -10.881 -1.000 14.757 1.00 93.62 292 PHE A O 1
ATOM 2401 N N . ALA A 1 293 ? -8.788 -1.583 15.307 1.00 94.31 293 ALA A N 1
ATOM 2402 C CA . ALA A 1 293 ? -9.169 -2.435 16.431 1.00 94.31 293 ALA A CA 1
ATOM 2403 C C . ALA A 1 293 ? -9.095 -1.707 17.785 1.00 94.31 293 ALA A C 1
ATOM 2405 O O . ALA A 1 293 ? -9.652 -2.185 18.776 1.00 94.31 293 ALA A O 1
ATOM 2406 N N . ALA A 1 294 ? -8.421 -0.554 17.844 1.00 93.69 294 ALA A N 1
ATOM 2407 C CA . ALA A 1 294 ? -8.179 0.184 19.077 1.00 93.69 294 ALA A CA 1
ATOM 2408 C C . ALA A 1 294 ? -9.459 0.561 19.850 1.00 93.69 294 ALA A C 1
ATOM 2410 O O . ALA A 1 294 ? -9.473 0.297 21.057 1.00 93.69 294 ALA A O 1
ATOM 2411 N N . PRO A 1 295 ? -10.554 1.057 19.228 1.00 94.38 295 PRO A N 1
ATOM 2412 C CA . PRO A 1 295 ? -11.771 1.417 19.958 1.00 94.38 295 PRO A CA 1
ATOM 2413 C C . PRO A 1 295 ? -12.310 0.274 20.822 1.00 94.38 295 PRO A C 1
ATOM 2415 O O . PRO A 1 295 ? -12.659 0.480 21.983 1.00 94.38 295 PRO A O 1
ATOM 2418 N N . PHE A 1 296 ? -12.297 -0.960 20.305 1.00 95.06 296 PHE A N 1
ATOM 2419 C CA . PHE A 1 296 ? -12.734 -2.133 21.060 1.00 95.06 296 PHE A CA 1
ATOM 2420 C C . PHE A 1 296 ? -11.897 -2.333 22.330 1.00 95.06 296 PHE A C 1
ATOM 2422 O O . PHE A 1 296 ? -12.449 -2.460 23.425 1.00 95.06 296 PHE A O 1
ATOM 2429 N N . TYR A 1 297 ? -10.568 -2.319 22.210 1.00 95.62 297 TYR A N 1
ATOM 2430 C CA . TYR A 1 297 ? -9.672 -2.522 23.350 1.00 95.62 297 TYR A CA 1
ATOM 2431 C C . TYR A 1 297 ? -9.720 -1.358 24.347 1.00 95.62 297 TYR A C 1
ATOM 2433 O O . TYR A 1 297 ? -9.674 -1.577 25.560 1.00 95.62 297 TYR A O 1
ATOM 2441 N N . ILE A 1 298 ? -9.871 -0.125 23.867 1.00 94.31 298 ILE A N 1
ATOM 2442 C CA . ILE A 1 298 ? -10.029 1.065 24.710 1.00 94.31 298 ILE A CA 1
ATOM 2443 C C . ILE A 1 298 ? -11.328 0.960 25.511 1.00 94.31 298 ILE A C 1
ATOM 2445 O O . ILE A 1 298 ? -11.317 1.097 26.735 1.00 94.31 298 ILE A O 1
ATOM 2449 N N . PHE A 1 299 ? -12.448 0.647 24.861 1.00 94.19 299 PHE A N 1
ATOM 2450 C CA . PHE A 1 299 ? -13.741 0.534 25.539 1.00 94.19 299 PHE A CA 1
ATOM 2451 C C . PHE A 1 299 ? -13.753 -0.634 26.520 1.00 94.19 299 PHE A C 1
ATOM 2453 O O . PHE A 1 299 ? -14.216 -0.490 27.656 1.00 94.19 299 PHE A O 1
ATOM 2460 N N . PHE A 1 300 ? -13.147 -1.756 26.132 1.00 94.81 300 PHE A N 1
ATOM 2461 C CA . PHE A 1 300 ? -12.990 -2.915 26.996 1.00 94.81 300 PHE A CA 1
ATOM 2462 C C . PHE A 1 300 ? -12.125 -2.626 28.227 1.00 94.81 300 PHE A C 1
ATOM 2464 O O . PHE A 1 300 ? -12.446 -3.091 29.318 1.00 94.81 300 PHE A O 1
ATOM 2471 N N . THR A 1 301 ? -11.053 -1.843 28.117 1.00 93.62 301 THR A N 1
ATOM 2472 C CA . THR A 1 301 ? -10.170 -1.535 29.259 1.00 93.62 301 THR A CA 1
ATOM 2473 C C . THR A 1 301 ? -10.706 -0.403 30.142 1.00 93.62 301 THR A C 1
ATOM 2475 O O . THR A 1 301 ? -10.601 -0.483 31.371 1.00 93.62 301 THR A O 1
ATOM 2478 N N . ILE A 1 302 ? -11.367 0.605 29.569 1.00 93.06 302 ILE A N 1
ATOM 2479 C CA . ILE A 1 302 ? -11.833 1.792 30.300 1.00 93.06 302 ILE A CA 1
ATOM 2480 C C . ILE A 1 302 ? -13.214 1.586 30.937 1.00 93.06 302 ILE A C 1
ATOM 2482 O O . ILE A 1 302 ? -13.395 1.931 32.109 1.00 93.06 302 ILE A O 1
ATOM 2486 N N . SER A 1 303 ? -14.192 1.017 30.223 1.00 93.12 303 SER A N 1
ATOM 2487 C CA . SER A 1 303 ? -15.575 0.952 30.715 1.00 93.12 303 SER A CA 1
ATOM 2488 C C . SER A 1 303 ? -15.907 -0.360 31.410 1.00 93.12 303 SER A C 1
ATOM 2490 O O . SER A 1 303 ? -15.809 -1.454 30.854 1.00 93.12 303 SER A O 1
ATOM 2492 N N . LYS A 1 304 ? -16.371 -0.240 32.657 1.00 92.94 304 LYS A N 1
ATOM 2493 C CA . LYS A 1 304 ? -16.883 -1.379 33.425 1.00 92.94 304 LYS A CA 1
ATOM 2494 C C . LYS A 1 304 ? -18.225 -1.855 32.877 1.00 92.94 304 LYS A C 1
ATOM 2496 O O . LYS A 1 304 ? -18.444 -3.063 32.857 1.00 92.94 304 LYS A O 1
ATOM 2501 N N . SER A 1 305 ? -19.084 -0.926 32.444 1.00 88.94 305 SER A N 1
ATOM 2502 C CA . SER A 1 305 ? -20.372 -1.268 31.831 1.00 88.94 305 SER A CA 1
ATOM 2503 C C . SER A 1 305 ? -20.150 -2.090 30.572 1.00 88.94 305 SER A C 1
ATOM 2505 O O . SER A 1 305 ? -20.618 -3.218 30.508 1.00 88.94 305 SER A O 1
ATOM 2507 N N . PHE A 1 306 ? -19.317 -1.596 29.650 1.00 90.06 306 PHE A N 1
ATOM 2508 C CA . PHE A 1 306 ? -19.039 -2.296 28.397 1.00 90.06 306 PHE A CA 1
ATOM 2509 C C . PHE A 1 306 ? -18.504 -3.715 28.628 1.00 90.06 306 PHE A C 1
ATOM 2511 O O . PHE A 1 306 ? -18.962 -4.660 27.995 1.00 90.06 306 PHE A O 1
ATOM 2518 N N . ARG A 1 307 ? -17.584 -3.904 29.586 1.00 95.38 307 ARG A N 1
ATOM 2519 C CA . ARG A 1 307 ? -17.108 -5.248 29.954 1.00 95.38 307 ARG A CA 1
ATOM 2520 C C . ARG A 1 307 ? -18.221 -6.154 30.456 1.00 95.38 307 ARG A C 1
ATOM 2522 O O . ARG A 1 307 ? -18.247 -7.326 30.097 1.00 95.38 307 ARG A O 1
ATOM 2529 N N . LYS A 1 308 ? -19.093 -5.640 31.325 1.00 94.81 308 LYS A N 1
ATOM 2530 C CA . LYS A 1 308 ? -20.209 -6.413 31.869 1.00 94.81 308 LYS A CA 1
ATOM 2531 C C . LYS A 1 308 ? -21.157 -6.830 30.746 1.00 94.81 308 LYS A C 1
ATOM 2533 O O . LYS A 1 308 ? -21.448 -8.016 30.643 1.00 94.81 308 LYS A O 1
ATOM 2538 N N . ASP A 1 309 ? -21.540 -5.887 29.892 1.00 93.19 309 ASP A N 1
ATOM 2539 C CA . ASP A 1 309 ? -22.460 -6.113 28.776 1.00 93.19 309 ASP A CA 1
ATOM 2540 C C . ASP A 1 309 ? -21.855 -7.095 27.763 1.00 93.19 309 ASP A C 1
ATOM 2542 O O . ASP A 1 309 ? -22.521 -8.019 27.307 1.00 93.19 309 ASP A O 1
ATOM 2546 N N . PHE A 1 310 ? -20.556 -6.974 27.472 1.00 94.50 310 PHE A N 1
ATOM 2547 C CA . PHE A 1 310 ? -19.841 -7.919 26.618 1.00 94.50 310 PHE A CA 1
ATOM 2548 C C . PHE A 1 310 ? -19.789 -9.324 27.233 1.00 94.50 310 PHE A C 1
ATOM 2550 O O . PHE A 1 310 ? -20.036 -10.312 26.547 1.00 94.50 310 PHE A O 1
ATOM 2557 N N . ILE A 1 311 ? -19.506 -9.444 28.534 1.00 96.19 311 ILE A N 1
ATOM 2558 C CA . ILE A 1 311 ? -19.520 -10.738 29.230 1.00 96.19 311 ILE A CA 1
ATOM 2559 C C . ILE A 1 311 ? -20.926 -11.351 29.205 1.00 96.19 311 ILE A C 1
ATOM 2561 O O . ILE A 1 311 ? -21.051 -12.548 28.955 1.00 96.19 311 ILE A O 1
ATOM 2565 N N . GLU A 1 312 ? -21.967 -10.555 29.440 1.00 95.62 312 GLU A N 1
ATOM 2566 C CA . GLU A 1 312 ? -23.368 -10.984 29.392 1.00 95.62 312 GLU A CA 1
ATOM 2567 C C . GLU A 1 312 ? -23.776 -11.424 27.979 1.00 95.62 312 GLU A C 1
ATOM 2569 O O . GLU A 1 312 ? -24.363 -12.489 27.803 1.00 95.62 312 GLU A O 1
ATOM 2574 N N . PHE A 1 313 ? -23.356 -10.691 26.948 1.00 95.69 313 PHE A N 1
ATOM 2575 C CA . PHE A 1 313 ? -23.534 -11.075 25.550 1.00 95.69 313 PHE A CA 1
ATOM 2576 C C . PHE A 1 313 ? -22.862 -12.416 25.225 1.00 95.69 313 PHE A C 1
ATOM 2578 O O . PHE A 1 313 ? -23.484 -13.310 24.649 1.00 95.69 313 PHE A O 1
ATOM 2585 N N . ILE A 1 314 ? -21.612 -12.609 25.658 1.00 94.94 314 ILE A N 1
ATOM 2586 C CA . ILE A 1 314 ? -20.898 -13.883 25.498 1.00 94.94 314 ILE A CA 1
ATOM 2587 C C . ILE A 1 314 ? -21.597 -15.012 26.274 1.00 94.94 314 ILE A C 1
ATOM 2589 O O . ILE A 1 314 ? -21.637 -16.151 25.802 1.00 94.94 314 ILE A O 1
ATOM 2593 N N . GLN A 1 315 ? -22.176 -14.724 27.444 1.00 94.56 315 GLN A N 1
ATOM 2594 C CA . GLN A 1 315 ? -22.995 -15.684 28.192 1.00 94.56 315 GLN A CA 1
ATOM 2595 C C . GLN A 1 315 ? -24.277 -16.050 27.435 1.00 94.56 315 GLN A C 1
ATOM 2597 O O . GLN A 1 315 ? -24.634 -17.226 27.398 1.00 94.56 315 GLN A O 1
ATOM 2602 N N . HIS A 1 316 ? -24.930 -15.084 26.790 1.00 96.12 316 HIS A N 1
ATOM 2603 C CA . HIS A 1 316 ? -26.138 -15.312 26.003 1.00 96.12 316 HIS A CA 1
ATOM 2604 C C . HIS A 1 316 ? -25.860 -16.147 24.746 1.00 96.12 316 HIS A C 1
ATOM 2606 O O . HIS A 1 316 ? -26.552 -17.134 24.505 1.00 96.12 316 HIS A O 1
ATOM 2612 N N . ILE A 1 317 ? -24.796 -15.833 23.993 1.00 94.69 317 ILE A N 1
ATOM 2613 C CA . ILE A 1 317 ? -24.342 -16.668 22.864 1.00 94.69 317 ILE A CA 1
ATOM 2614 C C . ILE A 1 317 ? -24.068 -18.089 23.343 1.00 94.69 317 ILE A C 1
ATOM 2616 O O . ILE A 1 317 ? -24.493 -19.055 22.712 1.00 94.69 317 ILE A O 1
ATOM 2620 N N . ARG A 1 318 ? -23.383 -18.228 24.482 1.00 91.12 318 ARG A N 1
ATOM 2621 C CA . ARG A 1 318 ? -23.112 -19.542 25.062 1.00 91.12 318 ARG A CA 1
ATOM 2622 C C . ARG A 1 318 ? -24.408 -20.300 25.360 1.00 91.12 318 ARG A C 1
ATOM 2624 O O . ARG A 1 318 ? -24.474 -21.476 25.028 1.00 91.12 318 ARG A O 1
ATOM 2631 N N . HIS A 1 319 ? -25.418 -19.643 25.933 1.00 92.81 319 HIS A N 1
ATOM 2632 C CA . HIS A 1 319 ? -26.718 -20.258 26.219 1.00 92.81 319 HIS A CA 1
ATOM 2633 C C . HIS A 1 319 ? -27.467 -20.671 24.939 1.00 92.81 319 HIS A C 1
ATOM 2635 O O . HIS A 1 319 ? -28.057 -21.748 24.881 1.00 92.81 319 HIS A O 1
ATOM 2641 N N . ALA A 1 320 ? -27.422 -19.848 23.890 1.00 93.25 320 ALA A N 1
ATOM 2642 C CA . ALA A 1 320 ? -28.044 -20.163 22.604 1.00 93.25 320 ALA A CA 1
ATOM 2643 C C . ALA A 1 320 ? -27.361 -21.349 21.900 1.00 93.25 320 ALA A C 1
ATOM 2645 O O . ALA A 1 320 ? -28.025 -22.214 21.338 1.00 93.25 320 ALA A O 1
ATOM 2646 N N . LEU A 1 321 ? -26.031 -21.437 21.968 1.00 90.94 321 LEU A N 1
ATOM 2647 C CA . LEU A 1 321 ? -25.299 -22.576 21.410 1.00 90.94 321 LEU A CA 1
ATOM 2648 C C . LEU A 1 321 ? -25.588 -23.877 22.174 1.00 90.94 321 LEU A C 1
ATOM 2650 O O . LEU A 1 321 ? -25.648 -24.942 21.562 1.00 90.94 321 LEU A O 1
ATOM 2654 N N . THR A 1 322 ? -25.805 -23.809 23.494 1.00 88.88 322 THR A N 1
ATOM 2655 C CA . THR A 1 322 ? -26.157 -25.001 24.281 1.00 88.88 322 THR A CA 1
ATOM 2656 C C . THR A 1 322 ? -27.535 -25.556 23.929 1.00 88.88 322 THR A C 1
ATOM 2658 O O . THR A 1 322 ? -27.670 -26.768 23.791 1.00 88.88 322 THR A O 1
ATOM 2661 N N . THR A 1 323 ? -28.537 -24.704 23.698 1.00 92.56 323 THR A N 1
ATOM 2662 C CA . THR A 1 323 ? -29.894 -25.168 23.364 1.00 92.56 323 THR A CA 1
ATOM 2663 C C . THR A 1 323 ? -29.983 -25.788 21.965 1.00 92.56 323 THR A C 1
ATOM 2665 O O . THR A 1 323 ? -30.723 -26.750 21.764 1.00 92.56 323 THR A O 1
ATOM 2668 N N . VAL A 1 324 ? -29.200 -25.296 20.995 1.00 91.19 324 VAL A N 1
ATOM 2669 C CA . VAL A 1 324 ? -29.151 -25.853 19.627 1.00 91.19 324 VAL A CA 1
ATOM 2670 C C . VAL A 1 324 ? -28.568 -27.270 19.610 1.00 91.19 324 VAL A C 1
ATOM 2672 O O . VAL A 1 324 ? -29.095 -28.155 18.927 1.00 91.19 324 VAL A O 1
ATOM 2675 N N . ASN A 1 325 ? -27.511 -27.517 20.387 1.00 87.25 325 ASN A N 1
ATOM 2676 C CA . ASN A 1 325 ? -26.912 -28.850 20.478 1.00 87.25 325 ASN A CA 1
ATOM 2677 C C . ASN A 1 325 ? -27.871 -29.881 21.096 1.00 87.25 325 ASN A C 1
ATOM 2679 O O . ASN A 1 325 ? -27.963 -31.001 20.594 1.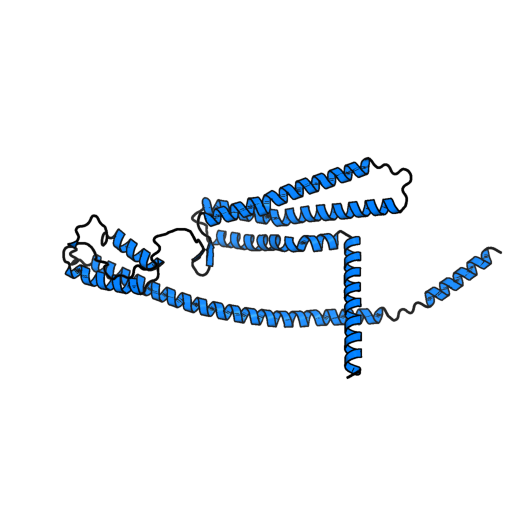00 87.25 325 ASN A O 1
ATOM 2683 N N . GLU A 1 326 ? -28.625 -29.508 22.132 1.00 88.88 326 GLU A N 1
ATOM 2684 C CA . GLU A 1 326 ? -29.621 -30.393 22.756 1.00 88.88 326 GLU A CA 1
ATOM 2685 C C . GLU A 1 326 ? -30.770 -30.744 21.795 1.00 88.88 326 GLU A C 1
ATOM 2687 O O . GLU A 1 326 ? -31.172 -31.907 21.704 1.00 88.88 326 GLU A O 1
ATOM 2692 N N . GLY A 1 327 ? -31.247 -29.774 21.005 1.00 83.38 327 GLY A N 1
ATOM 2693 C CA . GLY A 1 327 ? -32.281 -30.009 19.990 1.00 83.38 327 GLY A CA 1
ATOM 2694 C C . GLY A 1 327 ? -31.832 -30.939 18.855 1.00 83.38 327 GLY A C 1
ATOM 2695 O O . GLY A 1 327 ? -32.614 -31.760 18.365 1.00 83.38 327 GLY A O 1
ATOM 2696 N N . THR A 1 328 ? -30.558 -30.863 18.461 1.00 79.75 328 THR A N 1
ATOM 2697 C CA . THR A 1 328 ? -30.006 -31.688 17.372 1.00 79.75 328 THR A CA 1
ATOM 2698 C C . THR A 1 328 ? -29.899 -33.156 17.797 1.00 79.75 328 THR A C 1
ATOM 2700 O O . THR A 1 328 ? -30.318 -34.045 17.056 1.00 79.75 328 THR A O 1
ATOM 2703 N N . ILE A 1 329 ? -29.447 -33.415 19.029 1.00 80.50 329 ILE A N 1
ATOM 2704 C CA . ILE A 1 329 ? -29.364 -34.770 19.597 1.00 80.50 329 ILE A CA 1
ATOM 2705 C C . ILE A 1 329 ? -30.764 -35.383 19.746 1.00 80.50 329 ILE A C 1
ATOM 2707 O O . ILE A 1 329 ? -30.982 -36.523 19.341 1.00 80.50 329 ILE A O 1
ATOM 2711 N N . ALA A 1 330 ? -31.742 -34.623 20.249 1.00 77.62 330 ALA A N 1
ATOM 2712 C CA . ALA A 1 330 ? -33.114 -35.112 20.409 1.00 77.62 330 ALA A CA 1
ATOM 2713 C C . ALA A 1 330 ? -33.783 -35.497 19.073 1.00 77.62 330 ALA A C 1
ATOM 2715 O O . ALA A 1 330 ? -34.603 -36.414 19.029 1.00 77.62 330 ALA A O 1
ATOM 2716 N N . THR A 1 331 ? -33.419 -34.821 17.978 1.00 77.31 331 THR A N 1
ATOM 2717 C CA . THR A 1 331 ? -33.947 -35.109 16.634 1.00 77.31 331 THR A CA 1
ATOM 2718 C C . THR A 1 331 ? -33.299 -36.355 16.020 1.00 77.31 331 THR A C 1
ATOM 2720 O O . THR A 1 331 ? -33.954 -37.080 15.273 1.00 77.31 331 THR A O 1
ATOM 2723 N N . GLN A 1 332 ? -32.038 -36.641 16.359 1.00 75.06 332 GLN A N 1
ATOM 2724 C CA . GLN A 1 332 ? -31.306 -37.799 15.844 1.00 75.06 332 GLN A CA 1
ATOM 2725 C C . GLN A 1 332 ? -31.677 -39.109 16.554 1.00 75.06 332 GLN A C 1
ATOM 2727 O O . GLN A 1 332 ? -31.706 -40.140 15.902 1.00 75.06 332 GLN A O 1
ATOM 2732 N N . THR A 1 333 ? -32.050 -39.079 17.838 1.00 72.75 333 THR A N 1
ATOM 2733 C CA . THR A 1 333 ? -32.527 -40.269 18.582 1.00 72.75 333 THR A CA 1
ATOM 2734 C C . THR A 1 333 ? -33.949 -40.706 18.189 1.00 72.75 333 THR A C 1
ATOM 2736 O O . THR A 1 333 ? -34.417 -41.759 18.611 1.00 72.75 333 THR A O 1
ATOM 2739 N N . ARG A 1 334 ? -34.674 -39.885 17.416 1.00 68.25 334 ARG A N 1
ATOM 2740 C CA . ARG A 1 334 ? -36.052 -40.159 16.968 1.00 68.25 334 ARG A CA 1
ATOM 2741 C C . ARG A 1 334 ? -36.148 -40.718 15.544 1.00 68.25 334 ARG A C 1
ATOM 2743 O O . ARG A 1 334 ? -37.257 -41.026 15.111 1.00 68.25 334 ARG A O 1
ATOM 2750 N N . ARG A 1 335 ? -35.026 -40.789 14.829 1.00 58.12 335 ARG A N 1
ATOM 2751 C CA . ARG A 1 335 ? -34.875 -41.522 13.567 1.00 58.12 335 ARG A CA 1
ATOM 2752 C C . ARG A 1 335 ? -34.181 -42.838 13.860 1.00 58.12 335 ARG A C 1
ATOM 2754 O O . ARG A 1 335 ? -34.529 -43.812 13.165 1.00 58.12 335 ARG A O 1
#

Radius of gyration: 37.73 Å; Cα contacts (8 Å, |Δi|>4): 157; chains: 1; bounding box: 72×66×126 Å

Secondary structure (DSSP, 8-state):
-HHHHHHHHHHHHHHHHHTS-TTTHHHHHHHHHHHHHHHHHHHHHHHHHHHHHHHHHHHHHHHHHHHHHHHHHHHHHHHHHHHHHHHHHHH-TT--TT-HHHHHHHHHHHHHHHTTS-HHHHHHHHHHHHHTTSS-TTS-GGGS---TT---TT---------EEEETTEEEE-SHHHHHHHHHIIIIIIIHHHHHHHHHHHHHHHHHHHHHHH---SS--HHHHHHHHHHHHHHHHHHHHHHHHHHHHHHHHHHHHHHHHHHHH-SS--HHHHHHHHHHHHHHHHHHHHTTTHHHHHHHHH-HHHHHHHHHHHHHHHHHHHHHHHHHHHHHTT-

pLDDT: mean 84.26, std 13.42, range [45.47, 96.75]

Foldseek 3Di:
DVVVVVVVVVVVVVVVVVPPDPPVPVVVVVVVVVCVVVVVVVVVVVCVVVVVVVVVVVVVVVVVVVVVVVLVVVLVVLLVVLVVVVVCLVPDPPNDLLDLVSLVVNLVSLLVSQVSHAQVSNLVSVVVCVVVVQDPPPDPPSNHRDNVNRPNPNNPPDPPDDAQDCDVNDRDGDDDVLLVVLVCCLPVVFPPVLVVLVVVLVVLVVVLVVVVVPDDDPDDDPVVVVVNVVSVLVSQLSVLLSVLSCVLRVLLSVLSVCVSVCVVPPPDDDPVRVVVSVVSNVVSVVSVVVSVVVSVVSSCVRDPVVVVVVVVVVVVVVVVVVVVVVVVVVVVVVD